Protein AF-H6BDC6-F1 (afdb_monomer_lite)

Foldseek 3Di:
DALEEEEEAEEQCLVVLLVVLVVCVVSVYQYEYEYHPVCLVSNVVSLCVSLVPDDPVSPSRSYHYDNDPVVVLVVQAPLVHHQEYEYHDALVRQVVSVVRHPHHYDDDNALAEEDEADPPDDLVVVLVVLCCLCQVQPLDSRRHAEYEYEQVCLPPPSVVVSVVVLVVSVAQEAEDPVCCVSVVGHHDPDSRDRPSDSYHYYYYDNHD

InterPro domains:
  IPR016161 Aldehyde/histidinol dehydrogenase [SSF53720] (1-207)
  IPR016162 Aldehyde dehydrogenase, N-terminal [G3DSA:3.40.605.10] (1-115)
  IPR016163 Aldehyde dehydrogenase, C-terminal [G3DSA:3.40.309.10] (116-208)

Radius of gyration: 22.33 Å; chains: 1; bounding box: 56×31×56 Å

Organism: Lolium perenne (NCBI:txid4522)

pLDDT: mean 93.7, std 4.92, range [70.88, 98.38]

Sequence (208 aa):
CPLGVLLIIFESRPDALVQIAALAIRSGNGLLLKGGKEAMRSNTILHKVITSVIPDAVGKKLIGLVKSKDEIADLLKLDDVIDLVIPRGSNRLVSQIKAATKIPVLGHADGICHVYIDKSADMEMAKRIVLDAKVDYPAACNAMETLLVHKDLNKTEGLDDLLMELANEGVVIYGGPVAHDTLKVPKVDSFHHEYSSMACTLEFVDDV

Secondary structure (DSSP, 8-state):
----EEEEEE-S-HHHHHHHHHHHHHHT-EEEEE--GGGHHHHHHHHHHHHHTS-TTT-TTSEEE---SHHHHHHTT-TTT--EEEEES-HHHHHHHHHH-SS-B---S---EEEEE-TT--HHHHHHHHHHHHHS-TTSTTSEEEEEEEGGGTT-HHHHHHHHHHHHTTPEEEE-HHHHHHH-PPBPS-SS----SSEEEEEEES--

Structure (mmCIF, N/CA/C/O backbone):
data_AF-H6BDC6-F1
#
_entry.id   AF-H6BDC6-F1
#
loop_
_atom_site.group_PDB
_atom_site.id
_atom_site.type_symbol
_atom_site.label_atom_id
_atom_site.label_alt_id
_atom_site.label_comp_id
_atom_site.label_asym_id
_atom_site.label_entity_id
_atom_site.label_seq_id
_atom_site.pdbx_PDB_ins_code
_atom_site.Cartn_x
_atom_site.Cartn_y
_atom_site.Cartn_z
_atom_site.occupancy
_atom_site.B_iso_or_equiv
_atom_site.auth_seq_id
_atom_site.auth_comp_id
_atom_site.auth_asym_id
_atom_site.auth_atom_id
_atom_site.pdbx_PDB_model_num
ATOM 1 N N . CYS A 1 1 ? -22.888 -13.403 9.016 1.00 80.38 1 CYS A N 1
ATOM 2 C CA . CYS A 1 1 ? -22.647 -13.026 10.425 1.00 80.38 1 CYS A CA 1
ATOM 3 C C . CYS A 1 1 ? -21.521 -11.990 10.440 1.00 80.38 1 CYS A C 1
ATOM 5 O O . CYS A 1 1 ? -20.619 -12.171 9.624 1.00 80.38 1 CYS A O 1
ATOM 7 N N . PRO A 1 2 ? -21.575 -10.917 11.256 1.00 94.00 2 PRO A N 1
ATOM 8 C CA . PRO A 1 2 ? -20.397 -10.082 11.526 1.00 94.00 2 PRO A CA 1
ATOM 9 C C . PRO A 1 2 ? -19.248 -10.940 12.078 1.00 94.00 2 PRO A C 1
ATOM 11 O O . PRO A 1 2 ? -19.501 -12.031 12.591 1.00 94.00 2 PRO A O 1
ATOM 14 N N . LEU A 1 3 ? -18.006 -10.463 11.963 1.00 95.88 3 LEU A N 1
ATOM 15 C CA . LEU A 1 3 ? -16.856 -11.127 12.587 1.00 95.88 3 LEU A CA 1
ATOM 16 C C . LEU A 1 3 ? -16.942 -11.018 14.111 1.00 95.88 3 LEU A C 1
ATOM 18 O O . LEU A 1 3 ? -16.757 -12.016 14.789 1.00 95.88 3 LEU A O 1
ATOM 22 N N . GLY A 1 4 ? -17.282 -9.829 14.615 1.00 96.44 4 GLY A N 1
ATOM 23 C CA . GLY A 1 4 ? -17.384 -9.533 16.041 1.00 96.44 4 GLY A CA 1
ATOM 24 C C . GLY A 1 4 ? -16.781 -8.165 16.350 1.00 96.44 4 GLY A C 1
ATOM 25 O O . GLY A 1 4 ? -17.323 -7.148 15.909 1.00 96.44 4 GLY A O 1
ATOM 26 N N . VAL A 1 5 ? -15.677 -8.120 17.096 1.00 97.12 5 VAL A N 1
ATOM 27 C CA .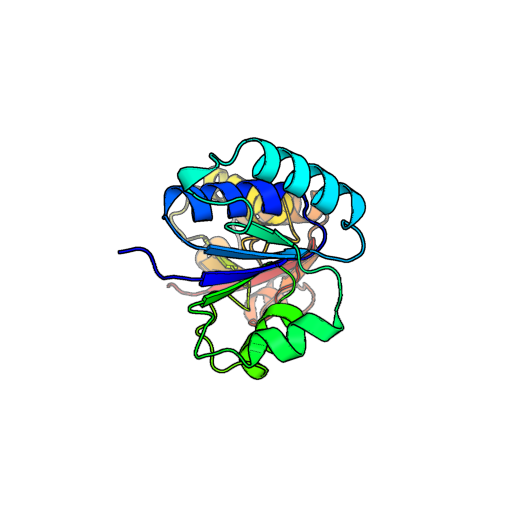 VAL A 1 5 ? -14.955 -6.902 17.484 1.00 97.12 5 VAL A CA 1
ATOM 28 C C . VAL A 1 5 ? -13.654 -6.764 16.697 1.00 97.12 5 VAL A C 1
ATOM 30 O O . VAL A 1 5 ? -12.773 -7.620 16.733 1.00 97.12 5 VAL A O 1
ATOM 33 N N . LEU A 1 6 ? -13.510 -5.629 16.015 1.00 98.06 6 LEU A N 1
ATOM 34 C CA . LEU A 1 6 ? -12.320 -5.279 15.248 1.00 98.06 6 LEU A CA 1
ATOM 35 C C . LEU A 1 6 ? -11.439 -4.317 16.046 1.00 98.06 6 LEU A C 1
ATOM 37 O O . LEU A 1 6 ? -11.921 -3.290 16.524 1.00 98.06 6 LEU A O 1
ATOM 41 N N . LEU A 1 7 ? -10.138 -4.588 16.116 1.00 97.25 7 LEU A N 1
ATOM 42 C CA . LEU A 1 7 ? -9.133 -3.637 16.587 1.00 97.25 7 LEU A CA 1
ATOM 43 C C . LEU A 1 7 ? -8.358 -3.082 15.396 1.00 97.25 7 LEU A C 1
ATOM 45 O O . LEU A 1 7 ? -7.605 -3.795 14.739 1.00 97.25 7 LEU A O 1
ATOM 49 N N . ILE A 1 8 ? -8.509 -1.792 15.119 1.00 96.38 8 ILE A N 1
ATOM 50 C CA . ILE A 1 8 ? -7.881 -1.167 13.955 1.00 96.38 8 ILE A CA 1
ATOM 51 C C . ILE A 1 8 ? -6.885 -0.114 14.420 1.00 96.38 8 ILE A C 1
ATOM 53 O O . ILE A 1 8 ? -7.246 0.894 15.035 1.00 96.38 8 ILE A O 1
ATOM 57 N N . ILE A 1 9 ? -5.611 -0.377 14.128 1.00 94.25 9 ILE A N 1
ATOM 58 C CA . ILE A 1 9 ? -4.471 0.437 14.549 1.00 94.25 9 ILE A CA 1
ATOM 59 C C . ILE A 1 9 ? -3.913 1.118 13.306 1.00 94.25 9 ILE A C 1
ATOM 61 O O . ILE A 1 9 ? -3.460 0.444 12.386 1.00 94.25 9 ILE A O 1
ATOM 65 N N . PHE A 1 10 ? -3.942 2.446 13.263 1.00 92.06 10 PHE A N 1
ATOM 66 C CA . PHE A 1 10 ? -3.554 3.213 12.082 1.00 92.06 10 PHE A CA 1
ATOM 67 C C . PHE A 1 10 ? -2.691 4.426 12.433 1.00 92.06 10 PHE A C 1
ATOM 69 O O . PHE A 1 10 ? -2.772 4.978 13.533 1.00 92.06 10 PHE A O 1
ATOM 76 N N . GLU A 1 11 ? -1.836 4.836 11.498 1.00 86.69 11 GLU A N 1
ATOM 77 C CA . GLU A 1 11 ? -0.935 5.984 11.664 1.00 86.69 11 GLU A CA 1
ATOM 78 C C . GLU A 1 11 ? -1.650 7.321 11.355 1.00 86.69 11 GLU A C 1
ATOM 80 O O . GLU A 1 11 ? -2.856 7.451 11.572 1.00 86.69 11 GLU A O 1
ATOM 85 N N . SER A 1 12 ? -0.923 8.361 10.935 1.00 83.44 12 SER A N 1
ATOM 86 C CA . SER A 1 12 ? -1.392 9.755 10.804 1.00 83.44 12 SER A CA 1
ATOM 87 C C . SER A 1 12 ? -2.370 10.003 9.636 1.00 83.44 12 SER A C 1
ATOM 89 O O . SER A 1 12 ? -2.150 10.894 8.824 1.00 83.44 12 SER A O 1
ATOM 91 N N . ARG A 1 13 ? -3.456 9.226 9.548 1.00 85.56 13 ARG A N 1
ATOM 92 C CA . ARG A 1 13 ? -4.491 9.297 8.501 1.00 85.56 13 ARG A CA 1
ATOM 93 C C . ARG A 1 13 ? -5.890 9.421 9.124 1.00 85.56 13 ARG A C 1
ATOM 95 O O . ARG A 1 13 ? -6.539 8.404 9.372 1.00 85.56 13 ARG A O 1
ATOM 102 N N . PRO A 1 14 ? -6.345 10.636 9.490 1.00 91.00 14 PRO A N 1
ATOM 103 C CA . PRO A 1 14 ? -7.639 10.827 10.153 1.00 91.00 14 PRO A CA 1
ATOM 104 C C . PRO A 1 14 ? -8.838 10.528 9.239 1.00 91.00 14 PRO A C 1
ATOM 106 O O . PRO A 1 14 ? -9.902 10.159 9.724 1.00 91.00 14 PRO A O 1
ATOM 109 N N . ASP A 1 15 ? -8.666 10.636 7.925 1.00 92.69 15 ASP A N 1
ATOM 110 C CA . ASP A 1 15 ? -9.623 10.204 6.905 1.00 92.69 15 ASP A CA 1
ATOM 111 C C . ASP A 1 15 ? -9.923 8.697 6.995 1.00 92.69 15 ASP A C 1
ATOM 113 O O . ASP A 1 15 ? -11.083 8.285 6.896 1.00 92.69 15 ASP A O 1
ATOM 117 N N . ALA A 1 16 ? -8.904 7.881 7.294 1.00 92.75 16 ALA A N 1
ATOM 118 C CA . ALA A 1 16 ? -9.062 6.441 7.461 1.00 92.75 16 ALA A CA 1
ATOM 119 C C . ALA A 1 16 ? -10.032 6.100 8.601 1.00 92.75 16 ALA A C 1
ATOM 121 O O . ALA A 1 16 ? -10.800 5.150 8.474 1.00 92.75 16 ALA A O 1
ATOM 122 N N . LEU A 1 17 ? -10.064 6.892 9.684 1.00 95.38 17 LEU A N 1
ATOM 123 C CA . LEU A 1 17 ? -10.989 6.682 10.805 1.00 95.38 17 LEU A CA 1
ATOM 124 C C . LEU A 1 17 ? -12.441 6.619 10.324 1.00 95.38 17 LEU A C 1
ATOM 126 O O . LEU A 1 17 ? -13.181 5.714 10.710 1.00 95.38 17 LEU A O 1
ATOM 130 N N . VAL A 1 18 ? -12.838 7.568 9.473 1.00 95.50 18 VAL A N 1
ATOM 131 C CA . VAL A 1 18 ? -14.211 7.675 8.963 1.00 95.50 18 VAL A CA 1
ATOM 132 C C . VAL A 1 18 ? -14.548 6.479 8.077 1.00 95.50 18 VAL A C 1
ATOM 134 O O . VAL A 1 18 ? -15.603 5.869 8.248 1.00 95.50 18 VAL A O 1
ATOM 137 N N . GLN A 1 19 ? -13.634 6.105 7.177 1.00 96.19 19 GLN A N 1
ATOM 138 C CA . GLN A 1 19 ? -13.801 4.952 6.286 1.00 96.19 19 GLN A CA 1
ATOM 139 C C . GLN A 1 19 ? -13.937 3.647 7.082 1.00 96.19 19 GLN A C 1
ATOM 141 O O . GLN A 1 19 ? -14.860 2.865 6.856 1.00 96.19 19 GLN A O 1
ATOM 146 N N . ILE A 1 20 ? -13.052 3.445 8.061 1.00 96.06 20 ILE A N 1
ATOM 147 C CA . ILE A 1 20 ? -13.046 2.277 8.941 1.00 96.06 20 ILE A CA 1
ATOM 148 C C . ILE A 1 20 ? -14.356 2.189 9.735 1.00 96.06 20 ILE A C 1
ATOM 150 O O . ILE A 1 20 ? -14.992 1.136 9.766 1.00 96.06 20 ILE A O 1
ATOM 154 N N . ALA A 1 21 ? -14.777 3.293 10.359 1.00 96.00 21 ALA A N 1
ATOM 155 C CA . ALA A 1 21 ? -16.011 3.344 11.134 1.00 96.00 21 ALA A CA 1
ATOM 156 C C . ALA A 1 21 ? -17.241 3.023 10.275 1.00 96.00 21 ALA A C 1
ATOM 158 O O . ALA A 1 21 ? -18.081 2.221 10.683 1.00 96.00 21 ALA A O 1
ATOM 159 N N . ALA A 1 22 ? -17.328 3.596 9.071 1.00 96.00 22 ALA A N 1
ATOM 160 C CA . ALA A 1 22 ? -18.426 3.334 8.147 1.00 96.00 22 ALA A CA 1
ATOM 161 C C . ALA A 1 22 ? -18.499 1.850 7.746 1.00 96.00 22 ALA A C 1
ATOM 163 O O . ALA A 1 22 ? -19.579 1.257 7.783 1.00 96.00 22 ALA A O 1
ATOM 164 N N . LEU A 1 23 ? -17.357 1.231 7.422 1.00 96.81 23 LEU A N 1
ATOM 165 C CA . LEU A 1 23 ? -17.286 -0.191 7.077 1.00 96.81 23 LEU A CA 1
ATOM 166 C C . LEU A 1 23 ? -17.652 -1.093 8.261 1.00 96.81 23 LEU A C 1
ATOM 168 O O . LEU A 1 23 ? -18.422 -2.038 8.078 1.00 96.81 23 LEU A O 1
ATOM 172 N N . ALA A 1 24 ? -17.165 -0.795 9.469 1.00 96.44 24 ALA A N 1
ATOM 173 C CA . ALA A 1 24 ? -17.486 -1.563 10.674 1.00 96.44 24 ALA A CA 1
ATOM 174 C C . ALA A 1 24 ? -18.986 -1.508 11.003 1.00 96.44 24 ALA A C 1
ATOM 176 O O . ALA A 1 24 ? -19.611 -2.553 11.179 1.00 96.44 24 ALA A O 1
ATOM 177 N N . ILE A 1 25 ? -19.592 -0.313 10.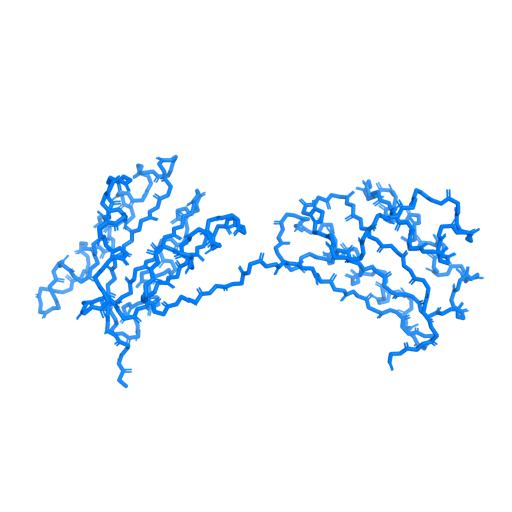971 1.00 94.44 25 ILE A N 1
ATOM 178 C CA . ILE A 1 25 ? -21.040 -0.140 11.168 1.00 94.44 25 ILE A CA 1
ATOM 179 C C . ILE A 1 25 ? -21.816 -0.918 10.104 1.00 94.44 25 ILE A C 1
ATOM 181 O O . ILE A 1 25 ? -22.730 -1.676 10.428 1.00 94.44 25 ILE A O 1
ATOM 185 N N . ARG A 1 26 ? -21.449 -0.764 8.824 1.00 95.31 26 ARG A N 1
ATOM 186 C CA . ARG A 1 26 ? -22.159 -1.410 7.712 1.00 95.31 26 ARG A CA 1
ATOM 187 C C . ARG A 1 26 ? -22.094 -2.934 7.778 1.00 95.31 26 ARG A C 1
ATOM 189 O O . ARG A 1 26 ? -23.045 -3.596 7.371 1.00 95.31 26 ARG A O 1
ATOM 196 N N . SER A 1 27 ? -20.988 -3.474 8.277 1.00 96.38 27 SER A N 1
ATOM 197 C CA . SER A 1 27 ? -20.775 -4.914 8.441 1.00 96.38 27 SER A CA 1
ATOM 198 C C . SER A 1 27 ? -21.278 -5.467 9.780 1.00 96.38 27 SER A C 1
ATOM 200 O O . SER A 1 27 ? -21.229 -6.678 9.977 1.00 96.38 27 SER A O 1
ATOM 202 N N . GLY A 1 28 ? -21.802 -4.615 10.669 1.00 95.19 28 GLY A N 1
ATOM 203 C CA . GLY A 1 28 ? -22.345 -5.013 11.969 1.00 95.19 28 GLY A CA 1
ATOM 204 C C . GLY A 1 28 ? -21.285 -5.396 13.004 1.00 95.19 28 GLY A C 1
ATOM 205 O O . GLY A 1 28 ? -21.593 -6.149 13.922 1.00 95.19 28 GLY A O 1
ATOM 206 N N . ASN A 1 29 ? -20.047 -4.920 12.847 1.00 97.25 29 ASN A N 1
ATOM 207 C CA . ASN A 1 29 ? -18.947 -5.202 13.766 1.00 97.25 29 ASN A CA 1
ATOM 208 C C . ASN A 1 29 ? -18.812 -4.116 14.845 1.00 97.25 29 ASN A C 1
ATOM 210 O O . ASN A 1 29 ? -18.997 -2.925 14.578 1.00 97.25 29 ASN A O 1
ATOM 214 N N . GLY A 1 30 ? -18.418 -4.529 16.050 1.00 96.88 30 GLY A N 1
ATOM 215 C CA . GLY A 1 30 ? -17.874 -3.626 17.061 1.00 96.88 30 GLY A CA 1
ATOM 216 C C . GLY A 1 30 ? -16.475 -3.159 16.663 1.00 96.88 30 GLY A C 1
ATOM 217 O O . GLY A 1 30 ? -15.759 -3.860 15.947 1.00 96.88 30 GLY A O 1
ATOM 218 N N . LEU A 1 31 ? -16.076 -1.967 17.103 1.00 97.44 31 LEU A N 1
ATOM 219 C CA . LEU A 1 31 ? -14.836 -1.356 16.635 1.00 97.44 31 LEU A CA 1
ATOM 220 C C . LEU A 1 31 ? -14.067 -0.663 17.761 1.00 97.44 31 LEU A C 1
ATOM 222 O O . LEU A 1 31 ? -14.580 0.230 18.432 1.00 97.44 31 LEU A O 1
ATOM 226 N N . LEU A 1 32 ? -12.791 -1.010 17.894 1.00 96.69 32 LEU A N 1
ATOM 227 C CA . LEU A 1 32 ? -11.793 -0.287 18.669 1.00 96.69 32 LEU A CA 1
ATOM 228 C C . LEU A 1 32 ? -10.801 0.372 17.710 1.00 96.69 32 LEU A C 1
ATOM 230 O O . LEU A 1 32 ? -10.135 -0.289 16.917 1.00 96.69 32 LEU A O 1
ATOM 234 N N . LEU A 1 33 ? -10.701 1.695 17.783 1.00 95.31 33 LEU A N 1
ATOM 235 C CA . LEU A 1 33 ? -9.821 2.504 16.948 1.00 95.31 33 LEU A CA 1
ATOM 236 C C . LEU A 1 33 ? -8.620 2.973 17.748 1.00 95.31 33 LEU A C 1
ATOM 238 O O . LEU A 1 33 ? -8.772 3.588 18.803 1.00 95.31 33 LEU A O 1
ATOM 242 N N . LYS A 1 34 ? -7.429 2.801 17.183 1.00 93.44 34 LYS A N 1
ATOM 243 C CA . LYS A 1 34 ? -6.211 3.414 17.697 1.00 93.44 34 LYS A CA 1
ATOM 244 C C . LYS A 1 34 ? -5.478 4.151 16.586 1.00 93.44 34 LYS A C 1
ATOM 246 O O . LYS A 1 34 ? -4.749 3.553 15.804 1.00 93.44 34 LYS A O 1
ATOM 251 N N . GLY A 1 35 ? -5.630 5.470 16.565 1.00 91.88 35 GLY A N 1
ATOM 252 C CA . GLY A 1 35 ? -4.888 6.336 15.651 1.00 91.88 35 GLY A CA 1
ATOM 253 C C . GLY A 1 35 ? -3.501 6.734 16.172 1.00 91.88 35 GLY A C 1
ATOM 254 O O . GLY A 1 35 ? -3.190 6.599 17.366 1.00 91.88 35 GLY A O 1
ATOM 255 N N . GLY A 1 36 ? -2.679 7.291 15.283 1.00 89.19 36 GLY A N 1
ATOM 256 C CA . GLY A 1 36 ? -1.406 7.926 15.625 1.00 89.19 36 GLY A CA 1
ATOM 257 C C . GLY A 1 36 ? -1.576 9.123 16.569 1.00 89.19 36 GLY A C 1
ATOM 258 O O . GLY A 1 36 ? -2.599 9.812 16.550 1.00 89.19 36 GLY A O 1
ATOM 259 N N . LYS A 1 37 ? -0.558 9.391 17.401 1.00 88.81 37 LYS A N 1
ATOM 260 C CA . LYS A 1 37 ? -0.566 10.522 18.351 1.00 88.81 37 LYS A CA 1
ATOM 261 C C . LYS A 1 37 ? -0.715 11.865 17.626 1.00 88.81 37 LYS A C 1
ATOM 263 O O . LYS A 1 37 ? -1.462 12.720 18.094 1.00 88.81 37 LYS A O 1
ATOM 268 N N . GLU A 1 38 ? -0.078 11.998 16.466 1.00 90.38 38 GLU A N 1
ATOM 269 C CA . GLU A 1 38 ? -0.093 13.217 15.647 1.00 90.38 38 GLU A CA 1
ATOM 270 C C . GLU A 1 38 ? -1.506 13.606 15.178 1.00 90.38 38 GLU A C 1
ATOM 272 O O . GLU A 1 38 ? -1.825 14.785 15.059 1.00 90.38 38 GLU A O 1
ATOM 277 N N . ALA A 1 39 ? -2.398 12.626 14.990 1.00 92.31 39 ALA A N 1
ATOM 278 C CA . ALA A 1 39 ? -3.776 12.840 14.542 1.00 92.31 39 ALA A CA 1
ATOM 279 C C . ALA A 1 39 ? -4.809 12.833 15.689 1.00 92.31 39 ALA A C 1
ATOM 281 O O . ALA A 1 39 ? -6.013 12.821 15.435 1.00 92.31 39 ALA A O 1
ATOM 282 N N . MET A 1 40 ? -4.385 12.846 16.961 1.00 91.44 40 MET A N 1
ATOM 283 C CA . MET A 1 40 ? -5.281 12.642 18.114 1.00 91.44 40 MET A CA 1
ATOM 284 C C . MET A 1 40 ? -6.442 13.645 18.176 1.00 91.44 40 MET A C 1
ATOM 286 O O . MET A 1 40 ? -7.576 13.252 18.459 1.00 91.44 40 MET A O 1
ATOM 290 N N . ARG A 1 41 ? -6.183 14.933 17.911 1.00 93.75 41 ARG A N 1
ATOM 291 C CA . ARG A 1 41 ? -7.221 15.981 17.945 1.00 93.75 41 ARG A CA 1
ATOM 292 C C . ARG A 1 41 ? -8.273 15.749 16.860 1.00 93.75 41 ARG A C 1
ATOM 294 O O . ARG A 1 41 ? -9.461 15.713 17.174 1.00 93.75 41 ARG A O 1
ATOM 301 N N . SER A 1 42 ? -7.829 15.512 15.626 1.00 96.06 42 SER A N 1
ATOM 302 C CA . SER A 1 42 ? -8.701 15.204 14.487 1.00 96.06 42 SER A CA 1
ATOM 303 C C . SER A 1 42 ? -9.518 13.940 14.747 1.00 96.06 42 SER A C 1
ATOM 305 O O . SER A 1 42 ? -10.742 13.968 14.656 1.00 96.06 42 SER A O 1
ATOM 307 N N . ASN A 1 43 ? -8.862 12.864 15.190 1.00 95.50 43 ASN A N 1
ATOM 308 C CA . ASN A 1 43 ? -9.516 11.594 15.493 1.00 95.50 43 ASN A CA 1
ATOM 309 C C . ASN A 1 43 ? -10.571 11.727 16.597 1.00 95.50 43 ASN A C 1
ATOM 311 O O . ASN A 1 43 ? -11.638 11.129 16.501 1.00 95.50 43 ASN A O 1
ATOM 315 N N . THR A 1 44 ? -10.306 12.539 17.624 1.00 95.00 44 THR A N 1
ATOM 316 C CA . THR A 1 44 ? -11.257 12.781 18.720 1.00 95.00 44 THR A CA 1
ATOM 317 C C . THR A 1 44 ? -12.519 13.486 18.225 1.00 95.00 44 THR A C 1
ATOM 319 O O . THR A 1 44 ? -13.623 13.106 18.609 1.00 95.00 44 THR A O 1
ATOM 322 N N . ILE A 1 45 ? -12.376 14.504 17.369 1.00 96.56 45 ILE A N 1
ATOM 323 C CA . ILE A 1 45 ? -13.526 15.235 16.818 1.00 96.56 45 ILE A CA 1
ATOM 324 C C . ILE A 1 45 ? -14.327 14.331 15.879 1.00 96.56 45 ILE A C 1
ATOM 326 O O . ILE A 1 45 ? -15.545 14.247 16.020 1.00 96.56 45 ILE A O 1
ATOM 330 N N . LEU A 1 46 ? -13.658 13.612 14.974 1.00 96.25 46 LEU A N 1
ATOM 331 C CA . LEU A 1 46 ? -14.317 12.694 14.042 1.00 96.25 46 LEU A CA 1
ATOM 332 C C . LEU A 1 46 ? -15.060 11.574 14.780 1.00 96.25 46 LEU A C 1
ATOM 334 O O . LEU A 1 46 ? -16.231 11.327 14.502 1.00 96.25 46 LEU A O 1
ATOM 338 N N . HIS A 1 47 ? -14.425 10.957 15.780 1.00 95.81 47 HIS A N 1
ATOM 339 C CA . HIS A 1 47 ? -15.058 9.958 16.645 1.00 95.81 47 HIS A CA 1
ATOM 340 C C . HIS A 1 47 ? -16.287 10.519 17.365 1.00 95.81 47 HIS A C 1
ATOM 342 O O . HIS A 1 47 ? -17.332 9.868 17.383 1.00 95.81 47 HIS A O 1
ATOM 348 N N . LYS A 1 48 ? -16.206 11.744 17.901 1.00 95.69 48 LYS A N 1
ATOM 349 C CA . LYS A 1 48 ? -17.341 12.408 18.555 1.00 95.69 48 LYS A CA 1
ATOM 350 C C . LYS A 1 48 ? -18.506 12.624 17.589 1.00 95.69 48 LYS A C 1
ATOM 352 O O . LYS A 1 48 ? -19.645 12.355 17.956 1.00 95.69 48 LYS A O 1
ATOM 357 N N . VAL A 1 49 ? -18.237 13.095 16.371 1.00 95.88 49 VAL A N 1
ATOM 358 C CA . VAL A 1 49 ? -19.278 13.307 15.352 1.00 95.88 49 VAL A CA 1
ATOM 359 C C . VAL A 1 49 ? -19.945 11.980 14.996 1.00 95.88 49 VAL A C 1
ATOM 361 O O . VAL A 1 49 ? -21.165 11.872 15.090 1.00 95.88 49 VAL A O 1
ATOM 364 N N . ILE A 1 50 ? -19.161 10.947 14.687 1.00 94.38 50 ILE A N 1
ATOM 365 C CA . ILE A 1 50 ? -19.685 9.624 14.326 1.00 94.38 50 ILE A CA 1
ATOM 366 C C . ILE A 1 50 ? -20.515 9.028 15.468 1.00 94.38 50 ILE A C 1
ATOM 368 O O . ILE A 1 50 ? -21.636 8.582 15.250 1.00 94.38 50 ILE A O 1
ATOM 372 N N . THR A 1 51 ? -20.009 9.052 16.701 1.00 94.31 51 THR A N 1
ATOM 373 C CA . THR A 1 51 ? -20.732 8.484 17.852 1.00 94.31 51 THR A CA 1
ATOM 374 C C . THR A 1 51 ? -21.963 9.291 18.257 1.00 94.31 51 THR A C 1
ATOM 376 O O . THR A 1 51 ? -22.888 8.718 18.829 1.00 94.31 51 THR A O 1
ATOM 379 N N . SER A 1 52 ? -22.025 10.589 17.932 1.00 94.25 52 SER A N 1
ATOM 380 C CA . SER A 1 52 ? -23.199 11.428 18.216 1.00 94.25 52 SER A CA 1
ATOM 381 C C . SER A 1 52 ? -24.440 11.063 17.400 1.00 94.25 52 SER A C 1
ATOM 383 O O . SER A 1 52 ? -25.547 11.379 17.827 1.00 94.25 52 SER A O 1
ATOM 385 N N . VAL A 1 53 ? -24.265 10.387 16.260 1.00 93.38 53 VAL A N 1
ATOM 386 C CA . VAL A 1 53 ? -25.364 9.977 15.372 1.00 93.38 53 VAL A CA 1
ATOM 387 C C . VAL A 1 53 ? -25.720 8.492 15.494 1.00 93.38 53 VAL A C 1
ATOM 389 O O . VAL A 1 53 ? -26.639 8.029 14.821 1.00 93.38 53 VAL A O 1
ATOM 392 N N . ILE A 1 54 ? -25.017 7.732 16.345 1.00 93.00 54 ILE A N 1
ATOM 393 C CA . ILE A 1 54 ? -25.346 6.325 16.608 1.00 93.00 54 ILE A CA 1
ATOM 394 C C . ILE A 1 54 ? -26.652 6.264 17.420 1.00 93.00 54 ILE A C 1
ATOM 396 O O . ILE A 1 54 ? -26.714 6.871 18.492 1.00 93.00 54 ILE A O 1
ATOM 400 N N . PRO A 1 55 ? -27.680 5.518 16.965 1.00 92.50 55 PRO A N 1
ATOM 401 C CA . PRO A 1 55 ? -28.932 5.377 17.702 1.00 92.50 55 PRO A CA 1
ATOM 402 C C . PRO A 1 55 ? -28.726 4.746 19.083 1.00 92.50 55 PRO A C 1
ATOM 404 O O . PRO A 1 55 ? -27.949 3.799 19.233 1.00 92.50 55 PRO A O 1
ATOM 407 N N . ASP A 1 56 ? -29.493 5.191 20.081 1.00 89.75 56 ASP A N 1
ATOM 408 C CA . ASP A 1 56 ? -29.387 4.670 21.453 1.00 89.75 56 ASP A CA 1
ATOM 409 C C . ASP A 1 56 ? -29.635 3.152 21.536 1.00 89.75 56 ASP A C 1
ATOM 411 O O . ASP A 1 56 ? -29.005 2.479 22.347 1.00 89.75 56 ASP A O 1
ATOM 415 N N . ALA A 1 57 ? -30.472 2.598 20.648 1.00 91.94 57 ALA A N 1
ATOM 416 C CA . ALA A 1 57 ? -30.740 1.158 20.558 1.00 91.94 57 ALA A CA 1
ATOM 417 C C . ALA A 1 57 ? -29.506 0.312 20.180 1.00 91.94 57 ALA A C 1
ATOM 419 O O . ALA A 1 57 ? -29.457 -0.870 20.505 1.00 91.94 57 ALA A O 1
ATOM 420 N N . VAL A 1 58 ? -28.518 0.902 19.498 1.00 89.19 58 VAL A N 1
ATOM 421 C CA . VAL A 1 58 ? -27.250 0.241 19.136 1.00 89.19 58 VAL A CA 1
ATOM 422 C C . VAL A 1 58 ? -26.198 0.448 20.229 1.00 89.19 58 VAL A C 1
ATOM 424 O O . VAL A 1 58 ? -25.358 -0.414 20.476 1.00 89.19 58 VAL A O 1
ATOM 427 N N . GLY A 1 59 ? -26.270 1.584 20.922 1.00 85.56 59 GLY A N 1
ATOM 428 C CA . GLY A 1 59 ? -25.399 1.923 22.036 1.00 85.56 59 GLY A CA 1
ATOM 429 C C . GLY A 1 59 ? -24.160 2.715 21.617 1.00 85.56 59 GLY A C 1
ATOM 430 O O . GLY A 1 59 ? -23.425 2.379 20.690 1.00 85.56 59 GLY A O 1
ATOM 431 N N . LYS A 1 60 ? -23.862 3.763 22.390 1.00 81.69 60 LYS A N 1
ATOM 432 C CA . LYS A 1 60 ? -22.748 4.703 22.144 1.00 81.69 60 LYS A CA 1
ATOM 433 C C . LYS A 1 60 ? -21.352 4.075 22.252 1.00 81.69 60 LYS A C 1
ATOM 435 O O . LYS A 1 60 ? -20.364 4.720 21.919 1.00 81.69 60 LYS A O 1
ATOM 440 N N . LYS A 1 61 ? -21.268 2.833 22.737 1.00 88.25 61 LYS A N 1
ATOM 441 C CA . LYS A 1 61 ? -20.022 2.075 22.916 1.00 88.25 61 LYS A CA 1
ATOM 442 C C . LYS A 1 61 ? -19.658 1.198 21.714 1.00 88.25 61 LYS A C 1
ATOM 444 O O . LYS A 1 61 ? -18.635 0.531 21.780 1.00 88.25 61 LYS A O 1
ATOM 449 N N . LEU A 1 62 ? -20.451 1.212 20.635 1.00 93.81 62 LEU A N 1
ATOM 450 C CA . LEU A 1 62 ? -20.156 0.449 19.414 1.00 93.81 62 LEU A CA 1
ATOM 451 C C . LEU A 1 62 ? -18.750 0.748 18.866 1.00 93.81 62 LEU A C 1
ATOM 453 O O . LEU A 1 62 ? -18.067 -0.154 18.387 1.00 93.81 62 LEU A O 1
ATOM 457 N N . ILE A 1 63 ? -18.334 2.016 18.944 1.00 95.62 63 ILE A N 1
ATOM 458 C CA . ILE A 1 63 ? -17.031 2.484 18.472 1.00 95.62 63 ILE A CA 1
ATOM 459 C C . ILE A 1 63 ? -16.258 3.099 19.640 1.00 95.62 63 ILE A C 1
ATOM 461 O O . ILE A 1 63 ? -16.603 4.178 20.127 1.00 95.62 63 ILE A O 1
ATOM 465 N N . GLY A 1 64 ? -15.182 2.440 20.064 1.00 94.81 64 GLY A N 1
ATOM 466 C CA . GLY A 1 64 ? -14.233 2.941 21.055 1.00 94.81 64 GLY A CA 1
ATOM 467 C C . GLY A 1 64 ? -13.022 3.614 20.407 1.00 94.81 64 GLY A C 1
ATOM 468 O O . GLY A 1 64 ? -12.509 3.135 19.400 1.00 94.81 64 GLY A O 1
ATOM 469 N N . LEU A 1 65 ? -12.538 4.711 20.998 1.00 94.44 65 LEU A N 1
ATOM 470 C CA . LEU A 1 65 ? -11.285 5.366 20.609 1.00 94.44 65 LEU A CA 1
ATOM 471 C C . LEU A 1 65 ? -10.248 5.199 21.725 1.00 94.44 65 LEU A C 1
ATOM 473 O O . LEU A 1 65 ? -10.364 5.809 22.788 1.00 94.44 65 LEU A O 1
ATOM 477 N N . VAL A 1 66 ? -9.226 4.394 21.453 1.00 92.69 66 VAL A N 1
ATOM 478 C CA . VAL A 1 66 ? -8.093 4.113 22.340 1.00 92.69 66 VAL A CA 1
ATOM 479 C C . VAL A 1 66 ? -7.122 5.293 22.280 1.00 92.69 66 VAL A C 1
ATOM 481 O O . VAL A 1 66 ? -6.671 5.689 21.199 1.00 92.69 66 VAL A O 1
ATOM 484 N N . LYS A 1 67 ? -6.803 5.888 23.435 1.00 84.00 67 LYS A N 1
ATOM 485 C CA . LYS A 1 67 ? -5.987 7.115 23.505 1.00 84.00 67 LYS A CA 1
ATOM 486 C C . LYS A 1 67 ? -4.544 6.843 23.915 1.00 84.00 67 LYS A C 1
ATOM 488 O O . LYS A 1 67 ? -3.644 7.506 23.392 1.00 84.00 67 LYS A O 1
ATOM 493 N N . SER A 1 68 ? -4.314 5.886 24.813 1.00 80.62 68 SER A N 1
ATOM 494 C CA . SER A 1 68 ? -2.966 5.552 25.274 1.00 80.62 68 SER A CA 1
ATOM 495 C C . SER A 1 68 ? -2.254 4.599 24.310 1.00 80.62 68 SER A C 1
ATOM 497 O O . SER A 1 68 ? -2.884 3.823 23.592 1.00 80.62 68 SER A O 1
ATOM 499 N N . LYS A 1 69 ? -0.917 4.670 24.262 1.00 72.25 69 LYS A N 1
ATOM 500 C CA . LYS A 1 69 ? -0.099 3.652 23.580 1.00 72.25 69 LYS A CA 1
ATOM 501 C C . LYS A 1 69 ? -0.017 2.368 24.404 1.00 72.25 69 LYS A C 1
ATOM 503 O O . LYS A 1 69 ? -0.023 1.296 23.813 1.00 72.25 69 LYS A O 1
ATOM 508 N N . ASP A 1 70 ? 0.019 2.490 25.727 1.00 75.19 70 ASP A N 1
ATOM 509 C CA . ASP A 1 70 ? 0.232 1.358 26.634 1.00 75.19 70 ASP A CA 1
ATOM 510 C C . ASP A 1 70 ? -0.953 0.382 26.597 1.00 75.19 70 ASP A C 1
ATOM 512 O O . ASP A 1 70 ? -0.768 -0.829 26.646 1.00 75.19 70 ASP A O 1
ATOM 516 N N . GLU A 1 71 ? -2.159 0.905 26.348 1.00 80.62 71 GLU A N 1
ATOM 517 C CA . GLU A 1 71 ? -3.385 0.118 26.164 1.00 80.62 71 GLU A CA 1
ATOM 518 C C . GLU A 1 71 ? -3.308 -0.845 24.963 1.00 80.62 71 GLU A C 1
ATOM 520 O O . GLU A 1 71 ? -3.992 -1.862 24.960 1.00 80.62 71 GLU A O 1
ATOM 525 N N . ILE A 1 72 ? -2.470 -0.581 23.948 1.00 87.31 72 ILE A N 1
ATOM 526 C CA . ILE A 1 72 ? -2.373 -1.455 22.763 1.00 87.31 72 ILE A CA 1
ATOM 527 C C . ILE A 1 72 ? -1.848 -2.837 23.148 1.00 87.31 72 ILE A C 1
ATOM 529 O O . ILE A 1 72 ? -2.377 -3.840 22.681 1.00 87.31 72 ILE A O 1
ATOM 533 N N . ALA A 1 73 ? -0.810 -2.894 23.986 1.00 88.81 73 ALA A N 1
ATOM 534 C CA . ALA A 1 73 ? -0.177 -4.157 24.352 1.00 88.81 73 ALA A CA 1
ATOM 535 C C . ALA A 1 73 ? -1.139 -5.073 25.115 1.00 88.81 73 ALA A C 1
ATOM 537 O O . ALA A 1 73 ? -1.073 -6.289 24.963 1.00 88.81 73 ALA A O 1
ATOM 538 N N . ASP A 1 74 ? -2.035 -4.493 25.911 1.00 91.56 74 ASP A N 1
ATOM 539 C CA . ASP A 1 74 ? -3.042 -5.254 26.641 1.00 91.56 74 ASP A CA 1
ATOM 540 C C . ASP A 1 74 ? -4.208 -5.657 25.740 1.00 91.56 74 ASP A C 1
ATOM 542 O O . ASP A 1 74 ? -4.624 -6.809 25.791 1.00 91.56 74 ASP A O 1
ATOM 546 N N . LEU A 1 75 ? -4.661 -4.780 24.836 1.00 93.38 75 LEU A N 1
ATOM 547 C CA . LEU A 1 75 ? -5.681 -5.129 23.841 1.00 93.38 75 LEU A CA 1
ATOM 548 C C . LEU A 1 75 ? -5.230 -6.276 22.927 1.00 93.38 75 LEU A C 1
ATOM 550 O O . LEU A 1 75 ? -6.018 -7.161 22.620 1.00 93.38 75 LEU A O 1
ATOM 554 N N . LEU A 1 76 ? -3.954 -6.306 22.533 1.00 94.88 76 LEU A N 1
ATOM 555 C CA . LEU A 1 76 ? -3.396 -7.375 21.699 1.00 94.88 76 LEU A CA 1
ATOM 556 C C . LEU A 1 76 ? -3.331 -8.745 22.400 1.00 94.88 76 LEU A C 1
ATOM 558 O O . LEU A 1 76 ? -3.047 -9.740 21.735 1.00 94.88 76 LEU A O 1
ATOM 562 N N . LYS A 1 77 ? -3.597 -8.826 23.709 1.00 94.50 77 LYS A N 1
ATOM 563 C CA . LYS A 1 77 ? -3.686 -10.092 24.456 1.00 94.50 77 LYS A CA 1
ATOM 564 C C . LYS A 1 77 ? -5.117 -10.618 24.586 1.00 94.50 77 LYS A C 1
ATOM 566 O O . LYS A 1 77 ? -5.284 -11.706 25.117 1.00 94.50 77 LYS A O 1
ATOM 571 N N . LEU A 1 78 ? -6.123 -9.853 24.159 1.00 95.19 78 LEU A N 1
ATOM 572 C CA . LEU A 1 78 ? -7.539 -10.198 24.312 1.00 95.19 78 LEU A CA 1
ATOM 573 C C . LEU A 1 78 ? -8.036 -11.033 23.122 1.00 95.19 78 LEU A C 1
ATOM 575 O O . LEU A 1 78 ? -8.952 -10.620 22.411 1.00 95.19 78 LEU A O 1
ATOM 579 N N . ASP A 1 79 ? -7.409 -12.187 22.875 1.00 93.81 79 ASP A N 1
ATOM 580 C CA . ASP A 1 79 ? -7.797 -13.126 21.808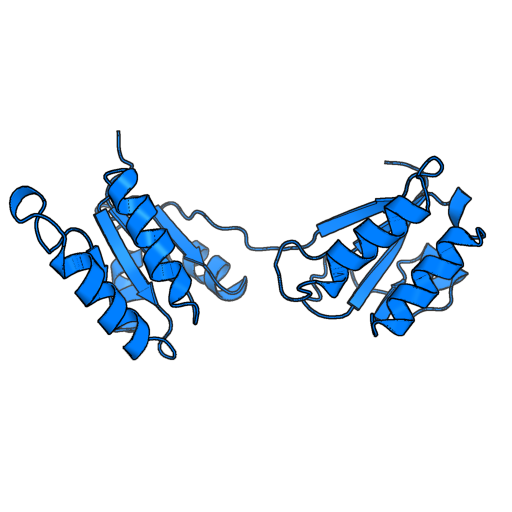 1.00 93.81 79 ASP A CA 1
ATOM 581 C C . ASP A 1 79 ? -9.111 -13.877 22.079 1.00 93.81 79 ASP A C 1
ATOM 583 O O . ASP A 1 79 ? -9.614 -14.584 21.211 1.00 93.81 79 ASP A O 1
ATOM 587 N N . ASP A 1 80 ? -9.702 -13.666 23.253 1.00 95.19 80 ASP A N 1
ATOM 588 C CA . ASP A 1 80 ? -11.037 -14.107 23.652 1.00 95.19 80 ASP A CA 1
ATOM 589 C C . ASP A 1 80 ? -12.139 -13.056 23.406 1.00 95.19 80 ASP A C 1
ATOM 591 O O . ASP A 1 80 ? -13.324 -13.385 23.484 1.00 95.19 80 ASP A O 1
ATOM 595 N N . VAL A 1 81 ? -11.768 -11.800 23.120 1.00 94.88 81 VAL A N 1
ATOM 596 C CA . VAL A 1 81 ? -12.712 -10.674 22.953 1.00 94.88 81 VAL A CA 1
ATOM 597 C C . VAL A 1 81 ? -12.581 -9.978 21.598 1.00 94.88 81 VAL A C 1
ATOM 599 O O . VAL A 1 81 ? -13.568 -9.442 21.098 1.00 94.88 81 VAL A O 1
ATOM 602 N N . ILE A 1 82 ? -11.379 -9.922 21.024 1.00 97.12 82 ILE A N 1
ATOM 603 C CA . ILE A 1 82 ? -11.108 -9.248 19.751 1.00 97.12 82 ILE A CA 1
ATOM 604 C C . ILE A 1 82 ? -10.933 -10.306 18.666 1.00 97.12 82 ILE A C 1
ATOM 606 O O . ILE A 1 82 ? -10.021 -11.124 18.730 1.00 97.12 82 ILE A O 1
ATOM 610 N N . ASP A 1 83 ? -11.770 -10.241 17.635 1.00 97.81 83 ASP A N 1
ATOM 611 C CA . ASP A 1 83 ? -11.827 -11.254 16.579 1.00 97.81 83 ASP A CA 1
ATOM 612 C C . ASP A 1 83 ? -10.838 -10.986 15.436 1.00 97.81 83 ASP A C 1
ATOM 614 O O . ASP A 1 83 ? -10.428 -11.907 14.726 1.00 97.81 83 ASP A O 1
ATOM 618 N N . LEU A 1 84 ? -10.457 -9.720 15.220 1.00 97.75 84 LEU A N 1
ATOM 619 C CA . LEU A 1 84 ? -9.534 -9.340 14.150 1.00 97.75 84 LEU A CA 1
ATOM 620 C C . LEU A 1 84 ? -8.772 -8.049 14.465 1.00 97.75 84 LEU A C 1
ATOM 622 O O . LEU A 1 84 ? -9.371 -7.036 14.837 1.00 97.75 84 LEU A O 1
ATOM 626 N N . VAL A 1 85 ? -7.462 -8.050 14.207 1.00 97.44 85 VAL A N 1
ATOM 627 C CA . VAL A 1 85 ? -6.627 -6.842 14.208 1.00 97.44 85 VAL A CA 1
ATOM 628 C C . VAL A 1 85 ? -6.296 -6.419 12.778 1.00 97.44 85 VAL A C 1
ATOM 630 O O . VAL A 1 85 ? -5.840 -7.225 11.969 1.00 97.44 85 VAL A O 1
ATOM 633 N N . ILE A 1 86 ? -6.471 -5.134 12.464 1.00 96.19 86 ILE A N 1
ATOM 634 C CA . ILE A 1 86 ? -6.098 -4.557 11.165 1.00 96.19 86 ILE A CA 1
ATOM 635 C C . ILE A 1 86 ? -5.087 -3.421 11.383 1.00 96.19 86 ILE A C 1
ATOM 637 O O . ILE A 1 86 ? -5.481 -2.305 11.738 1.00 96.19 86 ILE A O 1
ATOM 641 N N . PRO A 1 87 ? -3.780 -3.668 11.193 1.00 93.94 87 PRO A N 1
ATOM 642 C CA . PRO A 1 87 ? -2.778 -2.613 11.153 1.00 93.94 87 PRO A CA 1
ATOM 643 C C . PRO A 1 87 ? -2.811 -1.863 9.812 1.00 93.94 87 PRO A C 1
ATOM 645 O O . PRO A 1 87 ? -2.803 -2.468 8.743 1.00 93.94 87 PRO A O 1
ATOM 648 N N . ARG A 1 88 ? -2.819 -0.528 9.856 1.00 91.31 88 ARG A N 1
ATOM 649 C CA . ARG A 1 88 ? -2.770 0.366 8.686 1.00 91.31 88 ARG A CA 1
ATOM 650 C C . ARG A 1 88 ? -1.654 1.394 8.863 1.00 91.31 88 ARG A C 1
ATOM 652 O O . ARG A 1 88 ? -1.856 2.469 9.430 1.00 91.31 88 ARG A O 1
ATOM 659 N N . GLY A 1 89 ? -0.471 1.069 8.369 1.00 87.69 89 GLY A N 1
ATOM 660 C CA . GLY A 1 89 ? 0.715 1.908 8.500 1.00 87.69 89 GLY A CA 1
ATOM 661 C C . GLY A 1 89 ? 1.935 1.210 7.926 1.00 87.69 89 GLY A C 1
ATOM 662 O O . GLY A 1 89 ? 1.798 0.362 7.050 1.00 87.69 89 GLY A O 1
ATOM 663 N N . SER A 1 90 ? 3.106 1.566 8.440 1.00 86.69 90 SER A N 1
ATOM 664 C CA . SER A 1 90 ? 4.385 0.994 8.014 1.00 86.69 90 SER A CA 1
ATOM 665 C C . SER A 1 90 ? 4.471 -0.538 8.140 1.00 86.69 90 SER A C 1
ATOM 667 O O . SER A 1 90 ? 3.892 -1.140 9.049 1.00 86.69 90 SER A O 1
ATOM 669 N N . ASN A 1 91 ? 5.307 -1.164 7.303 1.00 85.94 91 ASN A N 1
ATOM 670 C CA . ASN A 1 91 ? 5.627 -2.600 7.372 1.00 85.94 91 ASN A CA 1
ATOM 671 C C . ASN A 1 91 ? 6.118 -3.001 8.773 1.00 85.94 91 ASN A C 1
ATOM 673 O O . ASN A 1 91 ? 5.744 -4.043 9.312 1.00 85.94 91 ASN A O 1
ATOM 677 N N . ARG A 1 92 ? 6.878 -2.113 9.430 1.00 88.50 92 ARG A N 1
ATOM 678 C CA . ARG A 1 92 ? 7.309 -2.289 10.821 1.00 88.50 92 ARG A CA 1
ATOM 679 C C . ARG A 1 92 ? 6.127 -2.420 11.783 1.00 88.50 92 ARG A C 1
ATOM 681 O O . ARG A 1 92 ? 6.151 -3.315 12.622 1.00 88.50 92 ARG A O 1
ATOM 688 N N . LEU A 1 93 ? 5.114 -1.557 11.676 1.00 89.25 93 LEU A N 1
ATOM 689 C CA . LEU A 1 93 ? 3.914 -1.626 12.515 1.00 89.25 93 LEU A CA 1
ATOM 690 C C . LEU A 1 93 ? 3.171 -2.951 12.305 1.00 89.25 93 LEU A C 1
ATOM 692 O O . LEU A 1 93 ? 2.809 -3.612 13.279 1.00 89.25 93 LEU A O 1
ATOM 696 N N . VAL A 1 94 ? 2.973 -3.347 11.044 1.00 91.44 94 VAL A N 1
ATOM 697 C CA . VAL A 1 94 ? 2.282 -4.596 10.689 1.00 91.44 94 VAL A CA 1
ATOM 698 C C . VAL A 1 94 ? 3.017 -5.801 11.278 1.00 91.44 94 VAL A C 1
ATOM 700 O O . VAL A 1 94 ? 2.404 -6.608 11.977 1.00 91.44 94 VAL A O 1
ATOM 703 N N . SER A 1 95 ? 4.329 -5.899 11.060 1.00 91.50 95 SER A N 1
ATOM 704 C CA . SER A 1 95 ? 5.156 -7.004 11.555 1.00 91.50 95 SER A CA 1
ATOM 705 C C . SER A 1 95 ? 5.233 -7.044 13.082 1.00 91.50 95 SER A C 1
ATOM 707 O O . SER A 1 95 ? 5.153 -8.120 13.671 1.00 91.50 95 SER A O 1
ATOM 709 N N . GLN A 1 96 ? 5.318 -5.885 13.744 1.00 91.56 96 GLN A N 1
ATOM 710 C CA . GLN A 1 96 ? 5.287 -5.806 15.207 1.00 91.56 96 GLN A CA 1
ATOM 711 C C . GLN A 1 96 ? 3.963 -6.312 15.783 1.00 91.56 96 GLN A C 1
ATOM 713 O O . GLN A 1 96 ? 3.977 -7.070 16.747 1.00 91.56 96 GLN A O 1
ATOM 718 N N . ILE A 1 97 ? 2.828 -5.931 15.189 1.00 93.00 97 ILE A N 1
ATOM 719 C CA . ILE A 1 97 ? 1.510 -6.397 15.635 1.00 93.00 97 ILE A CA 1
ATOM 720 C C . ILE A 1 97 ? 1.366 -7.898 15.402 1.00 93.00 97 ILE A C 1
ATOM 722 O O . ILE A 1 97 ? 0.996 -8.602 16.336 1.00 93.00 97 ILE A O 1
ATOM 726 N N . LYS A 1 98 ? 1.731 -8.400 14.213 1.00 92.12 98 LYS A N 1
ATOM 727 C CA .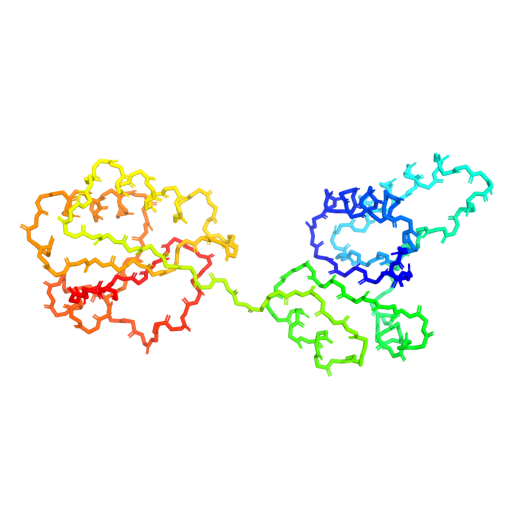 LYS A 1 98 ? 1.714 -9.842 13.905 1.00 92.12 98 LYS A CA 1
ATOM 728 C C . LYS A 1 98 ? 2.529 -10.663 14.906 1.00 92.12 98 LYS A C 1
ATOM 730 O O . LYS A 1 98 ? 2.109 -11.751 15.273 1.00 92.12 98 LYS A O 1
ATOM 735 N N . ALA A 1 99 ? 3.668 -10.144 15.364 1.00 92.88 99 ALA A N 1
ATOM 736 C CA . ALA A 1 99 ? 4.509 -10.820 16.351 1.00 92.88 99 ALA A CA 1
ATOM 737 C C . ALA A 1 99 ? 3.983 -10.717 17.797 1.00 92.88 99 ALA A C 1
ATOM 739 O O . ALA A 1 99 ? 4.370 -11.518 18.645 1.00 92.88 99 ALA A O 1
ATOM 740 N N . ALA A 1 100 ? 3.139 -9.726 18.099 1.00 93.31 100 ALA A N 1
ATOM 741 C CA . ALA A 1 100 ? 2.726 -9.390 19.462 1.00 93.31 100 ALA A CA 1
ATOM 742 C C . ALA A 1 100 ? 1.364 -9.969 19.880 1.00 93.31 100 ALA A C 1
ATOM 744 O O . ALA A 1 100 ? 0.992 -9.827 21.044 1.00 93.31 100 ALA A O 1
ATOM 745 N N . THR A 1 101 ? 0.607 -10.588 18.970 1.00 95.00 101 THR A N 1
ATOM 746 C CA . THR A 1 101 ? -0.758 -11.066 19.243 1.00 95.00 101 THR A CA 1
ATOM 747 C C . THR A 1 101 ? -1.024 -12.462 18.692 1.00 95.00 101 THR A C 1
ATOM 749 O O . THR A 1 101 ? -0.399 -12.892 17.726 1.00 95.00 101 THR A O 1
ATOM 752 N N . LYS A 1 102 ? -1.983 -13.161 19.308 1.00 95.38 102 LYS A N 1
ATOM 753 C CA . LYS A 1 102 ? -2.593 -14.390 18.777 1.00 95.38 102 LYS A CA 1
ATOM 754 C C . LYS A 1 102 ? -3.883 -14.123 17.999 1.00 95.38 102 LYS A C 1
ATOM 756 O O . LYS A 1 102 ? -4.363 -15.019 17.309 1.00 95.38 102 LYS A O 1
ATOM 761 N N . ILE A 1 103 ? -4.432 -12.911 18.106 1.00 97.38 103 ILE A N 1
ATOM 762 C CA . ILE A 1 103 ? -5.617 -12.494 17.359 1.00 97.38 103 ILE A CA 1
ATOM 763 C C . ILE A 1 103 ? -5.285 -12.557 15.859 1.00 97.38 103 ILE A C 1
ATOM 765 O O . ILE A 1 103 ? -4.192 -12.132 15.469 1.00 97.38 103 ILE A O 1
ATOM 769 N N . PRO A 1 104 ? -6.190 -13.039 14.990 1.00 96.81 104 PRO A N 1
ATOM 770 C CA . PRO A 1 104 ? -5.990 -12.964 13.549 1.00 96.81 104 PRO A CA 1
ATOM 771 C C . PRO A 1 104 ? -5.632 -11.539 13.100 1.00 96.81 104 PRO A C 1
ATOM 773 O O . PRO A 1 104 ? -6.261 -10.563 13.515 1.00 96.81 104 PRO A O 1
ATOM 776 N N . VAL A 1 105 ? -4.616 -11.404 12.243 1.00 96.44 105 VAL A N 1
ATOM 777 C CA . VAL A 1 105 ? -4.147 -10.101 11.748 1.00 96.44 105 VAL A CA 1
ATOM 778 C C . VAL A 1 105 ? -4.338 -10.007 10.240 1.00 96.44 105 VAL A C 1
ATOM 780 O O . VAL A 1 105 ? -3.740 -10.778 9.489 1.00 96.44 105 VAL A O 1
ATOM 783 N N . LEU A 1 106 ? -5.114 -9.020 9.787 1.00 94.25 106 LEU A N 1
ATOM 784 C CA . LEU A 1 106 ? -5.302 -8.721 8.366 1.00 94.25 106 LEU A CA 1
ATOM 785 C C . LEU A 1 106 ? -4.461 -7.505 7.962 1.00 94.25 106 LEU A C 1
ATOM 787 O O . LEU A 1 106 ? -4.798 -6.367 8.278 1.00 94.25 106 LEU A O 1
ATOM 791 N N . GLY A 1 107 ? -3.371 -7.749 7.237 1.00 86.38 107 GLY A N 1
ATOM 792 C CA . GLY A 1 107 ? -2.505 -6.711 6.678 1.00 86.38 107 GLY A CA 1
ATOM 793 C C . GLY A 1 107 ? -1.355 -7.306 5.866 1.00 86.38 107 GLY A C 1
ATOM 794 O O . GLY A 1 107 ? -0.884 -8.411 6.165 1.00 86.38 107 GLY A O 1
ATOM 795 N N . HIS A 1 108 ? -0.897 -6.579 4.850 1.00 81.38 108 HIS A N 1
ATOM 796 C CA . HIS A 1 108 ? 0.297 -6.919 4.073 1.00 81.38 108 HIS A CA 1
ATOM 797 C C . HIS A 1 108 ? 1.516 -6.197 4.659 1.00 81.38 108 HIS A C 1
ATOM 799 O O . HIS A 1 108 ? 1.381 -5.119 5.235 1.00 81.38 108 HIS A O 1
ATOM 805 N N . ALA A 1 109 ? 2.678 -6.841 4.583 1.00 72.81 109 ALA A N 1
ATOM 806 C CA . ALA A 1 109 ? 3.922 -6.338 5.163 1.00 72.81 109 ALA A CA 1
ATOM 807 C C . ALA A 1 109 ? 4.963 -5.944 4.107 1.00 72.81 109 ALA A C 1
ATOM 809 O O . ALA A 1 109 ? 6.012 -5.462 4.504 1.00 72.81 109 ALA A O 1
ATOM 810 N N . ASP A 1 110 ? 4.667 -6.137 2.818 1.00 78.75 110 ASP A N 1
ATOM 811 C CA . ASP A 1 110 ? 5.551 -5.811 1.699 1.00 78.75 110 ASP A CA 1
ATOM 812 C C . ASP A 1 110 ? 4.722 -5.198 0.559 1.00 78.75 110 ASP A C 1
ATOM 814 O O . ASP A 1 110 ? 3.583 -5.625 0.328 1.00 78.75 110 ASP A O 1
ATOM 818 N N . GLY A 1 111 ? 5.287 -4.199 -0.124 1.00 86.06 111 GLY A N 1
ATOM 819 C CA . GLY A 1 111 ? 4.686 -3.480 -1.255 1.00 86.06 111 GLY A CA 1
ATOM 820 C C . GLY A 1 111 ? 5.476 -3.587 -2.565 1.00 86.06 111 GLY A C 1
ATOM 821 O O . GLY A 1 111 ? 5.511 -2.642 -3.343 1.00 86.06 111 GLY A O 1
ATOM 822 N N . ILE A 1 112 ? 6.146 -4.716 -2.822 1.00 94.00 112 ILE A N 1
ATOM 823 C CA . ILE A 1 112 ? 7.047 -4.865 -3.980 1.00 94.00 112 ILE A CA 1
ATOM 824 C C . ILE A 1 112 ? 6.255 -5.230 -5.239 1.00 94.00 112 ILE A C 1
ATOM 826 O O . ILE A 1 112 ? 6.052 -6.405 -5.564 1.00 94.00 112 ILE A O 1
ATOM 830 N N . CYS A 1 113 ? 5.800 -4.208 -5.958 1.00 96.62 113 CYS A N 1
ATOM 831 C CA . CYS A 1 113 ? 5.018 -4.382 -7.177 1.00 96.62 113 CYS A CA 1
ATOM 832 C C . CYS A 1 113 ? 5.902 -4.385 -8.426 1.00 96.62 113 CYS A C 1
ATOM 834 O O . CYS A 1 113 ? 6.893 -3.655 -8.513 1.00 96.62 113 CYS A O 1
ATOM 836 N N . HIS A 1 114 ? 5.518 -5.207 -9.402 1.00 97.50 114 HIS A N 1
ATOM 837 C CA . HIS A 1 114 ? 6.233 -5.358 -10.662 1.00 97.50 114 HIS A CA 1
ATOM 838 C C . HIS A 1 114 ? 5.350 -4.920 -11.830 1.00 97.50 114 HIS A C 1
ATOM 840 O O . HIS A 1 114 ? 4.160 -5.241 -11.855 1.00 97.50 114 HIS A O 1
ATOM 846 N N . VAL A 1 115 ? 5.942 -4.246 -12.813 1.00 98.12 115 VAL A N 1
ATOM 847 C CA . VAL A 1 115 ? 5.344 -4.057 -14.142 1.00 98.12 115 VAL A CA 1
ATOM 848 C C . VAL A 1 115 ? 6.190 -4.830 -15.140 1.00 98.12 115 VAL A C 1
ATOM 850 O O . VAL A 1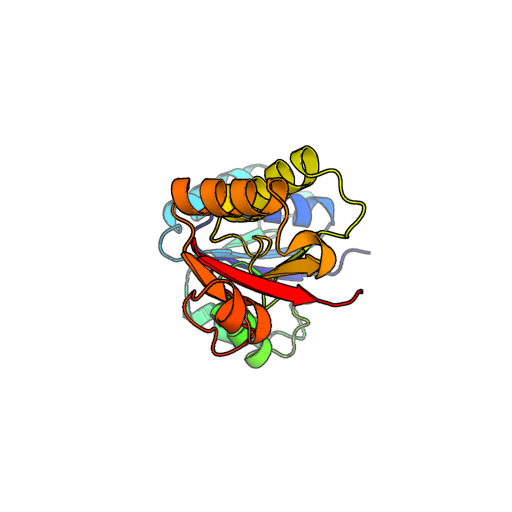 115 ? 7.411 -4.713 -15.121 1.00 98.12 115 VAL A O 1
ATOM 853 N N . TYR A 1 116 ? 5.550 -5.621 -15.998 1.00 98.12 116 TYR A N 1
ATOM 854 C CA . TYR A 1 116 ? 6.217 -6.353 -17.070 1.00 98.12 116 TYR A CA 1
ATOM 855 C C . TYR A 1 116 ? 5.819 -5.793 -18.437 1.00 98.12 116 TYR A C 1
ATOM 857 O O . TYR A 1 116 ? 4.628 -5.695 -18.739 1.00 98.12 116 TYR A O 1
ATOM 865 N N . ILE A 1 117 ? 6.811 -5.446 -19.258 1.00 98.06 117 ILE A N 1
ATOM 866 C CA . ILE A 1 117 ? 6.627 -5.027 -20.650 1.00 98.06 117 ILE A CA 1
ATOM 867 C C . ILE A 1 117 ? 7.013 -6.189 -21.568 1.00 98.06 117 ILE A C 1
ATOM 869 O O . ILE A 1 117 ? 8.195 -6.495 -21.738 1.00 98.06 117 ILE A O 1
ATOM 873 N N . ASP A 1 118 ? 6.005 -6.822 -22.169 1.00 97.62 118 ASP A N 1
ATOM 874 C CA . ASP A 1 118 ? 6.185 -7.868 -23.179 1.00 97.62 118 ASP A CA 1
ATOM 875 C C . ASP A 1 118 ? 6.679 -7.294 -24.519 1.00 97.62 118 ASP A C 1
ATOM 877 O O . ASP A 1 118 ? 6.389 -6.149 -24.863 1.00 97.62 118 ASP A O 1
ATOM 881 N N . LYS A 1 119 ? 7.353 -8.118 -25.332 1.00 96.00 119 LYS A N 1
ATOM 882 C CA . LYS A 1 119 ? 7.813 -7.749 -26.685 1.00 96.00 119 LYS A CA 1
ATOM 883 C C . LYS A 1 119 ? 6.699 -7.270 -27.626 1.00 96.00 119 LYS A C 1
ATOM 885 O O . LYS A 1 119 ? 6.996 -6.584 -28.599 1.00 96.00 119 LYS A O 1
ATOM 890 N N . SER A 1 120 ? 5.445 -7.653 -27.378 1.00 95.88 120 SER A N 1
ATOM 891 C CA . SER A 1 120 ? 4.277 -7.248 -28.169 1.00 95.88 120 SER A CA 1
ATOM 892 C C . SER A 1 120 ? 3.513 -6.057 -27.580 1.00 95.88 120 SER A C 1
ATOM 894 O O . SER A 1 120 ? 2.465 -5.684 -28.111 1.00 95.88 120 SER A O 1
ATOM 896 N N . ALA A 1 121 ? 4.010 -5.457 -26.492 1.00 96.25 121 ALA A N 1
ATOM 897 C CA . ALA A 1 121 ? 3.352 -4.336 -25.841 1.00 96.25 121 ALA A CA 1
ATOM 898 C C . ALA A 1 121 ? 3.288 -3.096 -26.748 1.00 96.25 121 ALA A C 1
ATOM 900 O O . ALA A 1 121 ? 4.251 -2.733 -27.424 1.00 96.25 121 ALA A O 1
ATOM 901 N N . ASP A 1 122 ? 2.150 -2.402 -26.707 1.00 97.25 122 ASP A N 1
ATOM 902 C CA . ASP A 1 122 ? 2.050 -1.031 -27.205 1.00 97.25 122 ASP A CA 1
ATOM 903 C C . ASP A 1 122 ? 2.889 -0.124 -26.295 1.00 97.25 122 ASP A C 1
ATOM 905 O O . ASP A 1 122 ? 2.565 0.060 -25.117 1.00 97.25 122 ASP A O 1
ATOM 909 N N . MET A 1 123 ? 3.970 0.437 -26.840 1.00 95.75 123 MET A N 1
ATOM 910 C CA . MET A 1 123 ? 4.923 1.227 -26.062 1.00 95.75 123 MET A CA 1
ATOM 911 C C . MET A 1 123 ? 4.339 2.541 -25.534 1.00 95.75 123 MET A C 1
ATOM 913 O O . MET A 1 123 ? 4.711 2.961 -24.444 1.00 95.75 123 MET A O 1
ATOM 917 N N . GLU A 1 124 ? 3.373 3.155 -26.217 1.00 96.12 124 GLU A N 1
ATOM 918 C CA . GLU A 1 124 ? 2.721 4.379 -25.730 1.00 96.12 124 GLU A CA 1
ATOM 919 C C . GLU A 1 124 ? 1.758 4.080 -24.573 1.00 96.12 124 GLU A C 1
ATOM 921 O O . GLU A 1 124 ? 1.559 4.881 -23.654 1.00 96.12 124 GLU A O 1
ATOM 926 N N . MET A 1 125 ? 1.148 2.894 -24.574 1.00 97.69 125 MET A N 1
ATOM 927 C CA . MET A 1 125 ? 0.413 2.403 -23.410 1.00 97.69 125 MET A CA 1
ATOM 928 C C . MET A 1 125 ? 1.361 2.044 -22.261 1.00 97.69 125 MET A C 1
ATOM 930 O O . MET A 1 125 ? 1.104 2.445 -21.125 1.00 97.69 125 MET A O 1
ATOM 934 N N . ALA A 1 126 ? 2.451 1.328 -22.549 1.00 97.81 126 ALA A N 1
ATOM 935 C CA . ALA A 1 126 ? 3.426 0.911 -21.548 1.00 97.81 126 ALA A CA 1
ATOM 936 C C . ALA A 1 126 ? 4.038 2.115 -20.819 1.00 97.81 126 ALA A C 1
ATOM 938 O O . ALA A 1 126 ? 4.073 2.114 -19.589 1.00 97.81 126 ALA A O 1
ATOM 939 N N . LYS A 1 127 ? 4.419 3.172 -21.553 1.00 97.00 127 LYS A N 1
ATOM 940 C CA . LYS A 1 127 ? 4.940 4.424 -20.981 1.00 97.00 127 LYS A CA 1
ATOM 941 C C . LYS A 1 127 ? 3.988 5.027 -19.950 1.00 97.00 127 LYS A C 1
ATOM 943 O O . LYS A 1 127 ? 4.368 5.234 -18.799 1.00 97.00 127 LYS A O 1
ATOM 948 N N . ARG A 1 128 ? 2.719 5.219 -20.330 1.00 97.69 128 ARG A N 1
ATOM 949 C CA . ARG A 1 128 ? 1.690 5.781 -19.438 1.00 97.69 128 ARG A CA 1
ATOM 950 C C . ARG A 1 128 ? 1.490 4.945 -18.177 1.00 97.69 128 ARG A C 1
ATOM 952 O O . ARG A 1 128 ? 1.382 5.513 -17.097 1.00 97.69 128 ARG A O 1
ATOM 959 N N . ILE A 1 129 ? 1.453 3.618 -18.311 1.00 98.31 129 ILE A N 1
ATOM 960 C CA . ILE A 1 129 ? 1.269 2.707 -17.173 1.00 98.31 129 ILE A CA 1
ATOM 961 C C . ILE A 1 129 ? 2.468 2.764 -16.226 1.00 98.31 129 ILE A C 1
ATOM 963 O O . ILE A 1 129 ? 2.283 2.850 -15.019 1.00 98.31 129 ILE A O 1
ATOM 967 N N . VAL A 1 130 ? 3.691 2.710 -16.755 1.00 98.38 130 VAL A N 1
ATOM 968 C CA . VAL A 1 130 ? 4.912 2.701 -15.938 1.00 98.38 130 VAL A CA 1
ATOM 969 C C . VAL A 1 130 ? 5.093 4.021 -15.191 1.00 98.38 130 VAL A C 1
ATOM 971 O O . VAL A 1 130 ? 5.433 4.006 -14.006 1.00 98.38 130 VAL A O 1
ATOM 974 N N . LEU A 1 131 ? 4.829 5.150 -15.854 1.00 97.75 131 LEU A N 1
ATOM 975 C CA . LEU A 1 131 ? 4.874 6.466 -15.221 1.00 97.75 131 LEU A CA 1
ATOM 976 C C . LEU A 1 131 ? 3.835 6.589 -14.108 1.00 97.75 131 LEU A C 1
ATOM 978 O O . LEU A 1 131 ? 4.204 6.921 -12.987 1.00 97.75 131 LEU A O 1
ATOM 982 N N . ASP A 1 132 ? 2.571 6.263 -14.382 1.00 97.69 132 ASP A N 1
ATOM 983 C CA . ASP A 1 132 ? 1.502 6.283 -13.375 1.00 97.69 132 ASP A CA 1
ATOM 984 C C . ASP A 1 132 ? 1.861 5.395 -12.175 1.00 97.69 132 ASP A C 1
ATOM 986 O O . ASP A 1 132 ? 1.874 5.845 -11.029 1.00 97.69 132 ASP A O 1
ATOM 990 N N . ALA A 1 133 ? 2.291 4.162 -12.451 1.00 97.88 133 ALA A N 1
ATOM 991 C CA . ALA A 1 133 ? 2.611 3.188 -11.421 1.00 97.88 133 ALA A CA 1
ATOM 992 C C . ALA A 1 133 ? 3.787 3.606 -10.522 1.00 97.88 133 ALA A C 1
ATOM 994 O O . ALA A 1 133 ? 3.849 3.155 -9.380 1.00 97.88 133 ALA A O 1
ATOM 995 N N . LYS A 1 134 ? 4.733 4.432 -10.990 1.00 97.88 134 LYS A N 1
ATOM 996 C CA . LYS A 1 134 ? 5.880 4.874 -10.174 1.00 97.88 134 LYS A CA 1
ATOM 997 C C . LYS A 1 134 ? 5.707 6.273 -9.592 1.00 97.88 134 LYS A C 1
ATOM 999 O O . LYS A 1 134 ? 6.110 6.483 -8.449 1.00 97.88 134 LYS A O 1
ATOM 1004 N N . VAL A 1 135 ? 5.178 7.214 -10.372 1.00 96.94 135 VAL A N 1
ATOM 1005 C CA . VAL A 1 135 ? 5.285 8.659 -10.118 1.00 96.94 135 VAL A CA 1
ATOM 1006 C C . VAL A 1 135 ? 4.057 9.227 -9.403 1.00 96.94 135 VAL A C 1
ATOM 1008 O O . VAL A 1 135 ? 4.218 10.173 -8.637 1.00 96.94 135 VAL A O 1
ATOM 1011 N N . ASP A 1 136 ? 2.862 8.645 -9.572 1.00 96.38 136 ASP A N 1
ATOM 1012 C CA . ASP A 1 136 ? 1.619 9.177 -8.978 1.00 96.38 136 ASP A CA 1
ATOM 1013 C C . ASP A 1 136 ? 1.707 9.292 -7.447 1.00 96.38 136 ASP A C 1
ATOM 1015 O O . ASP A 1 136 ? 1.550 10.368 -6.862 1.00 96.38 136 ASP A O 1
ATOM 1019 N N . TYR A 1 137 ? 2.041 8.183 -6.780 1.00 93.75 137 TYR A N 1
ATOM 1020 C CA . TYR A 1 137 ? 2.284 8.171 -5.341 1.00 93.75 137 TYR A CA 1
ATOM 1021 C C . TYR A 1 137 ? 3.401 7.178 -4.971 1.00 93.75 137 TYR A C 1
ATOM 1023 O O . TYR A 1 137 ? 3.120 6.064 -4.529 1.00 93.75 137 TYR A O 1
ATOM 1031 N N . PRO A 1 138 ? 4.687 7.579 -5.064 1.00 94.56 138 PRO A N 1
ATOM 1032 C CA . PRO A 1 138 ? 5.826 6.661 -4.939 1.00 94.56 138 PRO A CA 1
ATOM 1033 C C . PRO A 1 138 ? 5.951 5.966 -3.577 1.00 94.56 138 PRO A C 1
ATOM 1035 O O . PRO A 1 138 ? 6.605 4.936 -3.469 1.00 94.56 138 PRO A O 1
ATOM 1038 N N . ALA A 1 139 ? 5.349 6.539 -2.530 1.00 91.31 139 ALA A N 1
ATOM 1039 C CA . ALA A 1 139 ? 5.338 5.983 -1.176 1.00 91.31 139 ALA A CA 1
ATOM 1040 C C . ALA A 1 139 ? 4.136 5.055 -0.906 1.00 91.31 139 ALA A C 1
ATOM 1042 O O . ALA A 1 139 ? 3.936 4.617 0.232 1.00 91.31 139 ALA A O 1
ATOM 1043 N N . ALA A 1 140 ? 3.288 4.809 -1.906 1.00 90.50 140 ALA A N 1
ATOM 1044 C CA . ALA A 1 140 ? 2.202 3.850 -1.807 1.00 90.50 140 ALA A CA 1
ATOM 1045 C C . ALA A 1 140 ? 2.736 2.419 -1.931 1.00 90.50 140 ALA A C 1
ATOM 1047 O O . ALA A 1 140 ? 3.624 2.140 -2.726 1.00 90.50 140 ALA A O 1
ATOM 1048 N N . CYS A 1 141 ? 2.130 1.483 -1.202 1.00 90.75 141 CYS A N 1
ATOM 1049 C CA . CYS A 1 141 ? 2.520 0.068 -1.224 1.00 90.75 141 CYS A CA 1
ATOM 1050 C C . CYS A 1 141 ? 2.180 -0.657 -2.539 1.00 90.75 141 CYS A C 1
ATOM 1052 O O . CYS A 1 141 ? 2.448 -1.846 -2.671 1.00 90.75 141 CYS A O 1
ATOM 1054 N N . ASN A 1 142 ? 1.490 0.015 -3.462 1.00 93.62 142 ASN A N 1
ATOM 1055 C CA . ASN A 1 142 ? 1.175 -0.482 -4.798 1.00 93.62 142 ASN A CA 1
ATOM 1056 C C . ASN A 1 142 ? 1.996 0.215 -5.893 1.00 93.62 142 ASN A C 1
ATOM 1058 O O . ASN A 1 142 ? 1.765 -0.065 -7.069 1.00 93.62 142 ASN A O 1
ATOM 1062 N N . ALA A 1 143 ? 2.914 1.118 -5.528 1.00 96.94 143 ALA A N 1
ATOM 1063 C CA . ALA A 1 143 ? 3.804 1.741 -6.492 1.00 96.94 143 ALA A CA 1
ATOM 1064 C C . ALA A 1 143 ? 4.724 0.679 -7.111 1.00 96.94 143 ALA A C 1
ATOM 1066 O O . ALA A 1 143 ? 5.161 -0.254 -6.437 1.00 96.94 143 ALA A O 1
ATOM 1067 N N . MET A 1 144 ? 5.030 0.812 -8.399 1.00 97.94 144 MET A N 1
ATOM 1068 C CA . MET A 1 144 ? 5.984 -0.062 -9.074 1.00 97.94 144 MET A CA 1
ATOM 1069 C C . MET A 1 144 ? 7.356 0.075 -8.410 1.00 97.94 144 MET A C 1
ATOM 1071 O O . MET A 1 144 ? 7.907 1.170 -8.329 1.00 97.94 144 MET A O 1
ATOM 1075 N N . GLU A 1 145 ? 7.931 -1.042 -7.979 1.00 97.56 145 GLU A N 1
ATOM 1076 C CA . GLU A 1 145 ? 9.294 -1.095 -7.443 1.00 97.56 145 GLU A CA 1
ATOM 1077 C C . GLU A 1 145 ? 10.259 -1.762 -8.421 1.00 97.56 145 GLU A C 1
ATOM 1079 O O . GLU A 1 145 ? 11.445 -1.435 -8.432 1.00 97.56 145 GLU A O 1
ATOM 1084 N N . THR A 1 146 ? 9.755 -2.646 -9.289 1.00 97.94 146 THR A N 1
ATOM 1085 C CA . THR A 1 146 ? 10.551 -3.316 -10.324 1.00 97.94 146 THR A CA 1
ATOM 1086 C C . THR A 1 146 ? 9.865 -3.261 -11.689 1.00 97.94 146 THR A C 1
ATOM 1088 O O . THR A 1 146 ? 8.718 -3.675 -11.848 1.00 97.94 146 THR A O 1
ATOM 1091 N N . LEU A 1 147 ? 10.591 -2.780 -12.692 1.00 98.00 147 LEU A N 1
ATOM 1092 C CA . LEU A 1 147 ? 10.230 -2.818 -14.099 1.00 98.00 147 LEU A CA 1
ATOM 1093 C C . LEU A 1 147 ? 10.952 -3.989 -14.774 1.00 98.00 147 LEU A C 1
ATOM 1095 O O . LEU A 1 147 ? 12.176 -3.997 -14.894 1.00 98.00 147 LEU A O 1
ATOM 1099 N N . LEU A 1 148 ? 10.188 -4.976 -15.223 1.00 98.06 148 LEU A N 1
ATOM 1100 C CA . LEU A 1 148 ? 10.678 -6.101 -16.007 1.00 98.06 148 LEU A CA 1
ATOM 1101 C C . LEU A 1 148 ? 10.416 -5.825 -17.486 1.00 98.06 148 LEU A C 1
ATOM 1103 O O . LEU A 1 148 ? 9.298 -5.491 -17.872 1.00 98.06 148 LEU A O 1
ATOM 1107 N N . VAL A 1 149 ? 11.433 -5.979 -18.325 1.00 97.94 149 VAL A N 1
ATOM 1108 C CA . VAL A 1 149 ? 11.336 -5.680 -19.758 1.00 97.94 149 VAL A CA 1
ATOM 1109 C C . VAL A 1 149 ? 11.759 -6.902 -20.558 1.00 97.94 149 VAL A C 1
ATOM 1111 O O . VAL A 1 149 ? 12.826 -7.466 -20.323 1.00 97.94 149 VAL A O 1
ATOM 1114 N N . HIS A 1 150 ? 10.944 -7.325 -21.523 1.00 98.19 150 HIS A N 1
ATOM 1115 C CA . HIS A 1 150 ? 11.321 -8.412 -22.421 1.00 98.19 150 HIS A CA 1
ATOM 1116 C C . HIS A 1 150 ? 12.613 -8.046 -23.180 1.00 98.19 150 HIS A C 1
ATOM 1118 O O . HIS A 1 150 ? 12.728 -6.958 -23.744 1.00 98.19 150 HIS A O 1
ATOM 1124 N N . LYS A 1 151 ? 13.592 -8.959 -23.230 1.00 96.31 151 LYS A N 1
ATOM 1125 C CA . LYS A 1 151 ? 14.940 -8.716 -23.789 1.00 96.31 151 LYS A CA 1
ATOM 1126 C C . LYS A 1 151 ? 14.961 -8.128 -25.206 1.00 96.31 151 LYS A C 1
ATOM 1128 O O . LYS A 1 151 ? 15.846 -7.340 -25.527 1.00 96.31 151 LYS A O 1
ATOM 1133 N N . ASP A 1 152 ? 13.990 -8.493 -26.041 1.00 96.12 152 ASP A N 1
ATOM 1134 C CA . ASP A 1 152 ? 13.862 -8.007 -27.423 1.00 96.12 152 ASP A CA 1
ATOM 1135 C C . ASP A 1 152 ? 13.635 -6.484 -27.502 1.00 96.12 152 ASP A C 1
ATOM 1137 O O . ASP A 1 152 ? 13.887 -5.882 -28.543 1.00 96.12 152 ASP A O 1
ATOM 1141 N N . LEU A 1 153 ? 13.224 -5.844 -26.400 1.00 94.94 153 LEU A N 1
ATOM 1142 C CA . LEU A 1 153 ? 13.016 -4.397 -26.315 1.00 94.94 153 LEU A CA 1
ATOM 1143 C C . LEU A 1 153 ? 14.270 -3.605 -25.902 1.00 94.94 153 LEU A C 1
ATOM 1145 O O . LEU A 1 153 ? 14.259 -2.380 -25.992 1.00 94.94 153 LEU A O 1
ATOM 1149 N N . ASN A 1 154 ? 15.362 -4.271 -25.506 1.00 87.81 154 ASN A N 1
ATOM 1150 C CA . ASN A 1 154 ? 16.590 -3.677 -24.938 1.00 87.81 154 ASN A CA 1
ATOM 1151 C C . ASN A 1 154 ? 17.289 -2.632 -25.841 1.00 87.81 154 ASN A C 1
ATOM 1153 O O . ASN A 1 154 ? 18.180 -1.916 -25.406 1.00 87.81 154 ASN A O 1
ATOM 1157 N N . LYS A 1 155 ? 16.922 -2.543 -27.122 1.00 87.62 155 LYS A N 1
ATOM 1158 C CA . LYS A 1 155 ? 17.495 -1.577 -28.078 1.00 87.62 155 LYS A CA 1
ATOM 1159 C C . LYS A 1 155 ? 16.424 -0.901 -28.927 1.00 87.62 155 LYS A C 1
ATOM 1161 O O . LYS A 1 155 ? 16.632 -0.658 -30.114 1.00 87.62 155 LYS A O 1
ATOM 1166 N N . THR A 1 156 ? 15.246 -0.707 -28.349 1.00 92.88 156 THR A N 1
ATOM 1167 C CA . THR A 1 156 ? 14.124 -0.063 -29.031 1.00 92.88 156 THR A CA 1
ATOM 1168 C C . THR A 1 156 ? 14.021 1.393 -28.605 1.00 92.88 156 THR A C 1
ATOM 1170 O O . THR A 1 156 ? 14.126 1.691 -27.419 1.00 92.88 156 THR A O 1
ATOM 1173 N N . GLU A 1 157 ? 13.743 2.284 -29.562 1.00 93.56 157 GLU A N 1
ATOM 1174 C CA . GLU A 1 157 ? 13.522 3.713 -29.285 1.00 93.56 157 GLU A CA 1
ATOM 1175 C C . GLU A 1 157 ? 12.412 3.914 -28.242 1.00 93.56 157 GLU A C 1
ATOM 1177 O O . GLU A 1 157 ? 12.527 4.753 -27.359 1.00 93.56 157 GLU A O 1
ATOM 1182 N N . GLY A 1 158 ? 11.372 3.069 -28.268 1.00 93.56 158 GLY A N 1
ATOM 1183 C CA . GLY A 1 158 ? 10.283 3.137 -27.294 1.00 93.56 158 GLY A CA 1
ATOM 1184 C C . GLY A 1 158 ? 10.717 2.864 -25.851 1.00 93.56 158 GLY A C 1
ATOM 1185 O O . GLY A 1 158 ? 10.144 3.452 -24.932 1.00 93.56 158 GLY A O 1
ATOM 1186 N N . LEU A 1 159 ? 11.705 1.986 -25.634 1.00 95.00 159 LEU A N 1
ATOM 1187 C CA . LEU A 1 159 ? 12.274 1.775 -24.303 1.00 95.00 159 LEU A CA 1
ATOM 1188 C C . LEU A 1 159 ? 13.166 2.953 -23.910 1.00 95.00 159 LEU A C 1
ATOM 1190 O O . LEU A 1 159 ? 13.043 3.439 -22.791 1.00 95.00 159 LEU A O 1
ATOM 1194 N N . ASP A 1 160 ? 14.024 3.424 -24.816 1.00 95.06 160 ASP A N 1
ATOM 1195 C CA . ASP A 1 160 ? 14.911 4.561 -24.550 1.00 95.06 160 ASP A CA 1
ATOM 1196 C C . ASP A 1 160 ? 14.110 5.805 -24.135 1.00 95.06 160 ASP A C 1
ATOM 1198 O O . ASP A 1 160 ? 14.423 6.431 -23.119 1.00 95.06 160 ASP A O 1
ATOM 1202 N N . ASP A 1 161 ? 13.017 6.097 -24.844 1.00 96.31 161 ASP A N 1
ATOM 1203 C CA . ASP A 1 161 ? 12.076 7.166 -24.505 1.00 96.31 161 ASP A CA 1
ATOM 1204 C C . ASP A 1 161 ? 11.491 6.997 -23.095 1.00 96.31 161 ASP A C 1
ATOM 1206 O O . ASP A 1 161 ? 11.476 7.945 -22.312 1.00 96.31 161 ASP A O 1
ATOM 1210 N N . LEU A 1 162 ? 11.034 5.787 -22.742 1.00 97.25 162 LEU A N 1
ATOM 1211 C CA . LEU A 1 162 ? 10.478 5.499 -21.416 1.00 97.25 162 LEU A CA 1
ATOM 1212 C C . LEU A 1 162 ? 11.508 5.752 -20.305 1.00 97.25 162 LEU A C 1
ATOM 1214 O O . LEU A 1 162 ? 11.186 6.339 -19.271 1.00 97.25 162 LEU A O 1
ATOM 1218 N N . LEU A 1 163 ? 12.756 5.323 -20.503 1.00 96.56 163 LEU A N 1
ATOM 1219 C CA . LEU A 1 163 ? 13.816 5.544 -19.517 1.00 96.56 163 LEU A CA 1
ATOM 1220 C C . LEU A 1 163 ? 14.168 7.029 -19.387 1.00 96.56 163 LEU A C 1
ATOM 1222 O O . LEU A 1 163 ? 14.425 7.494 -18.275 1.00 96.56 163 LEU A O 1
ATOM 1226 N N . MET A 1 164 ? 14.143 7.781 -20.492 1.00 96.25 164 MET A N 1
ATOM 1227 C CA . MET A 1 164 ? 14.316 9.234 -20.460 1.00 96.25 164 MET A CA 1
ATOM 1228 C C . MET A 1 164 ? 13.169 9.931 -19.725 1.00 96.25 164 MET A C 1
ATOM 1230 O O . MET A 1 164 ? 13.429 10.814 -18.911 1.00 96.25 164 MET A O 1
ATOM 1234 N N . GLU A 1 165 ? 11.918 9.535 -19.960 1.00 96.88 165 GLU A N 1
ATOM 1235 C CA . GLU A 1 165 ? 10.753 10.087 -19.256 1.00 96.88 165 GLU A CA 1
ATOM 1236 C C . GLU A 1 165 ? 10.830 9.827 -17.747 1.00 96.88 165 GLU A C 1
ATOM 1238 O O . GLU A 1 165 ? 10.687 10.758 -16.956 1.00 96.88 165 GLU A O 1
ATOM 1243 N N . LEU A 1 166 ? 11.164 8.599 -17.334 1.00 97.62 166 LEU A N 1
ATOM 1244 C CA . LEU A 1 166 ? 11.382 8.269 -15.922 1.00 97.62 166 LEU A CA 1
ATOM 1245 C C . LEU A 1 166 ? 12.495 9.121 -15.296 1.00 97.62 166 LEU A C 1
ATOM 1247 O O . LEU A 1 166 ? 12.335 9.636 -14.188 1.00 97.62 166 LEU A O 1
ATOM 1251 N N . ALA A 1 167 ? 13.611 9.304 -16.003 1.00 95.88 167 ALA A N 1
ATOM 1252 C CA . ALA A 1 167 ? 14.705 10.146 -15.532 1.00 95.88 167 ALA A CA 1
ATOM 1253 C C . ALA A 1 167 ? 14.298 11.627 -15.425 1.00 95.88 167 ALA A C 1
ATOM 1255 O O . ALA A 1 167 ? 14.690 12.296 -14.467 1.00 95.88 167 ALA A O 1
ATOM 1256 N N . ASN A 1 168 ? 13.488 12.132 -16.361 1.00 97.19 168 ASN A N 1
ATOM 1257 C CA . ASN A 1 168 ? 12.973 13.505 -16.347 1.00 97.19 168 ASN A CA 1
ATOM 1258 C C . ASN A 1 168 ? 12.031 13.764 -15.162 1.00 97.19 168 ASN A C 1
ATOM 1260 O O . ASN A 1 168 ? 12.087 14.841 -14.571 1.00 97.19 168 ASN A O 1
ATOM 1264 N N . GLU A 1 169 ? 11.229 12.771 -14.771 1.00 97.38 169 GLU A N 1
ATOM 1265 C CA . GLU A 1 169 ? 10.417 12.810 -13.544 1.00 97.38 169 GLU A CA 1
ATOM 1266 C C . GLU A 1 169 ? 11.267 12.671 -12.264 1.00 97.38 169 GLU A C 1
ATOM 1268 O O . GLU A 1 169 ? 10.781 12.873 -11.152 1.00 97.38 169 GLU A O 1
ATOM 1273 N N . GLY A 1 170 ? 12.562 12.362 -12.391 1.00 97.06 170 GLY A N 1
ATOM 1274 C CA . GLY A 1 170 ? 13.498 12.236 -11.274 1.00 97.06 170 GLY A CA 1
ATOM 1275 C C . GLY A 1 170 ? 13.570 10.835 -10.668 1.00 97.06 170 GLY A C 1
ATOM 1276 O O . GLY A 1 170 ? 14.026 10.688 -9.533 1.00 97.06 170 GLY A O 1
ATOM 1277 N N . VAL A 1 171 ? 13.128 9.804 -11.395 1.00 98.06 171 VAL A N 1
ATOM 1278 C CA . VAL A 1 171 ? 13.219 8.408 -10.955 1.00 98.06 171 VAL A CA 1
ATOM 1279 C C . VAL A 1 171 ? 14.654 7.896 -11.099 1.00 98.06 171 VAL A C 1
ATOM 1281 O O . VAL A 1 171 ? 15.233 7.897 -12.184 1.00 98.06 171 VAL A O 1
ATOM 1284 N N . VAL A 1 172 ? 15.227 7.405 -10.000 1.00 97.62 172 VAL A N 1
ATOM 1285 C CA . VAL A 1 172 ? 16.533 6.734 -9.995 1.00 97.62 172 VAL A CA 1
ATOM 1286 C C . VAL A 1 172 ? 16.365 5.269 -10.394 1.00 97.62 172 VAL A C 1
ATOM 1288 O O . VAL A 1 172 ? 15.723 4.491 -9.689 1.00 97.62 172 VAL A O 1
ATOM 1291 N N . ILE A 1 173 ? 16.975 4.878 -11.511 1.00 97.56 173 ILE A N 1
ATOM 1292 C CA . ILE A 1 173 ? 16.907 3.506 -12.024 1.00 97.56 173 ILE A CA 1
ATOM 1293 C C . ILE A 1 173 ? 18.116 2.710 -11.530 1.00 97.56 173 ILE A C 1
ATOM 1295 O O . ILE A 1 173 ? 19.265 3.081 -11.780 1.00 97.56 173 ILE A O 1
ATOM 1299 N N . TYR A 1 174 ? 17.850 1.588 -10.867 1.00 98.06 174 TYR A N 1
ATOM 1300 C CA . TYR A 1 174 ? 18.842 0.582 -10.502 1.00 98.06 174 TYR A CA 1
ATOM 1301 C C . TYR A 1 174 ? 18.725 -0.616 -11.439 1.00 98.06 174 TYR A C 1
ATOM 1303 O O . TYR A 1 174 ? 17.636 -1.114 -11.681 1.00 98.06 174 TYR A O 1
ATOM 1311 N N . GLY A 1 175 ? 19.836 -1.104 -11.972 1.00 97.38 175 GLY A N 1
ATOM 1312 C CA . GLY A 1 175 ? 19.845 -2.270 -12.847 1.00 97.38 175 GLY A CA 1
ATOM 1313 C C . GLY A 1 175 ? 19.976 -3.565 -12.058 1.00 97.38 175 GLY A C 1
ATOM 1314 O O . GLY A 1 175 ? 20.850 -3.687 -11.194 1.00 97.38 175 GLY A O 1
ATOM 1315 N N . GLY A 1 176 ? 19.177 -4.567 -12.411 1.00 96.50 176 GLY A N 1
ATOM 1316 C CA . GLY A 1 176 ? 19.532 -5.960 -12.155 1.00 96.50 176 GLY A CA 1
ATOM 1317 C C . GLY A 1 176 ? 20.793 -6.379 -12.936 1.00 96.50 176 GLY A C 1
ATOM 1318 O O . GLY A 1 176 ? 21.350 -5.565 -13.678 1.00 96.50 176 GLY A O 1
ATOM 1319 N N . PRO A 1 177 ? 21.317 -7.607 -12.757 1.00 95.75 177 PRO A N 1
ATOM 1320 C CA . PRO A 1 177 ? 22.494 -8.095 -13.476 1.00 95.75 177 PRO A CA 1
ATOM 1321 C C . PRO A 1 177 ? 22.577 -7.730 -14.970 1.00 95.75 177 PRO A C 1
ATOM 1323 O O . PRO A 1 177 ? 23.602 -7.188 -15.385 1.00 95.75 177 PRO A O 1
ATOM 1326 N N . VAL A 1 178 ? 21.532 -7.973 -15.773 1.00 95.38 178 VAL A N 1
ATOM 1327 C CA . VAL A 1 178 ? 21.607 -7.762 -17.237 1.00 95.38 178 VAL A CA 1
ATOM 1328 C C . VAL A 1 178 ? 21.451 -6.284 -17.585 1.00 95.38 178 VAL A C 1
ATOM 1330 O O . VAL A 1 178 ? 22.187 -5.746 -18.421 1.00 95.38 178 VAL A O 1
ATOM 1333 N N . ALA A 1 179 ? 20.522 -5.602 -16.920 1.00 95.75 179 ALA A N 1
ATOM 1334 C CA . ALA A 1 179 ? 20.307 -4.170 -17.083 1.00 95.75 179 ALA A CA 1
ATOM 1335 C C . ALA A 1 179 ? 21.517 -3.329 -16.656 1.00 95.75 179 ALA A C 1
ATOM 1337 O O . ALA A 1 179 ? 21.872 -2.380 -17.352 1.00 95.75 179 ALA A O 1
ATOM 1338 N N . HIS A 1 180 ? 22.196 -3.689 -15.5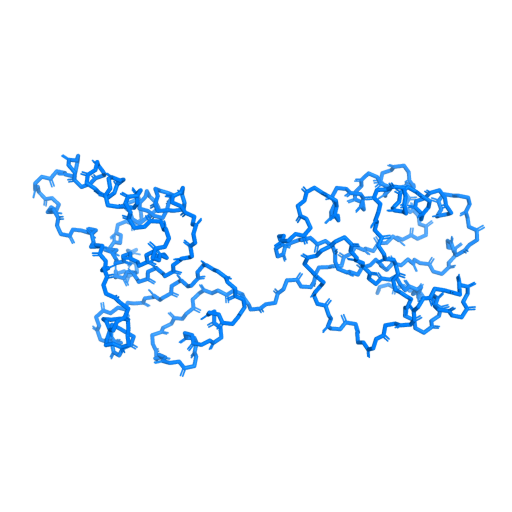64 1.00 95.94 180 HIS A N 1
ATOM 1339 C CA . HIS A 1 180 ? 23.438 -3.046 -15.132 1.00 95.94 180 HIS A CA 1
ATOM 1340 C C . HIS A 1 180 ? 24.511 -3.142 -16.219 1.00 95.94 180 HIS A C 1
ATOM 1342 O O . HIS A 1 180 ? 25.113 -2.136 -16.602 1.00 95.94 180 HIS A O 1
ATOM 1348 N N . ASP A 1 181 ? 24.723 -4.344 -16.756 1.00 95.00 181 ASP A N 1
ATOM 1349 C CA . ASP A 1 181 ? 25.743 -4.571 -17.773 1.00 95.00 181 ASP A CA 1
ATOM 1350 C C . ASP A 1 181 ? 25.418 -3.848 -19.082 1.00 95.00 181 ASP A C 1
ATOM 1352 O O . ASP A 1 181 ? 26.339 -3.349 -19.741 1.00 95.00 181 ASP A O 1
ATOM 1356 N N . THR A 1 182 ? 24.134 -3.744 -19.428 1.00 93.00 182 THR A N 1
ATOM 1357 C CA . THR A 1 182 ? 23.688 -3.136 -20.686 1.00 93.00 182 THR A CA 1
ATOM 1358 C C . THR A 1 182 ? 23.595 -1.612 -20.615 1.00 93.00 182 THR A C 1
ATOM 1360 O O . THR A 1 182 ? 24.148 -0.929 -21.473 1.00 93.00 182 THR A O 1
ATOM 1363 N N . LEU A 1 183 ? 22.937 -1.076 -19.585 1.00 92.88 183 LEU A N 1
ATOM 1364 C CA . LEU A 1 183 ? 22.617 0.350 -19.448 1.00 92.88 183 LEU A CA 1
ATOM 1365 C C . LEU A 1 183 ? 23.638 1.124 -18.601 1.00 92.88 183 LEU A C 1
ATOM 1367 O O . LEU A 1 183 ? 23.587 2.348 -18.545 1.00 92.88 183 LEU A O 1
ATOM 1371 N N . LYS A 1 184 ? 24.568 0.429 -17.928 1.00 94.06 184 LYS A N 1
ATOM 1372 C CA . LYS A 1 184 ? 25.585 1.017 -17.031 1.00 94.06 184 LYS A CA 1
ATOM 1373 C C . LYS A 1 184 ? 25.006 1.833 -15.865 1.00 94.06 184 LYS A C 1
ATOM 1375 O O . LYS A 1 184 ? 25.669 2.721 -15.334 1.00 94.06 184 LYS A O 1
ATOM 1380 N N . VAL A 1 185 ? 23.794 1.495 -15.433 1.00 94.25 185 VAL A N 1
ATOM 1381 C CA . VAL A 1 185 ? 23.127 2.060 -14.246 1.00 94.25 185 VAL A CA 1
ATOM 1382 C C . VAL A 1 185 ? 23.637 1.411 -12.949 1.00 94.25 185 VAL A C 1
ATOM 1384 O O . VAL A 1 185 ? 24.196 0.315 -13.011 1.00 94.25 185 VAL A O 1
ATOM 1387 N N . PRO A 1 186 ? 23.470 2.026 -11.761 1.00 96.38 186 PRO A N 1
ATOM 1388 C CA . PRO A 1 186 ? 23.859 1.410 -10.490 1.00 96.38 186 PRO A CA 1
ATOM 1389 C C . PRO A 1 186 ? 23.218 0.034 -10.300 1.00 96.38 186 PRO A C 1
ATOM 1391 O O . PRO A 1 186 ? 22.038 -0.144 -10.583 1.00 96.38 186 PRO A O 1
ATOM 1394 N N . LYS A 1 187 ? 23.988 -0.945 -9.822 1.00 96.12 187 LYS A N 1
ATOM 1395 C CA . LYS A 1 187 ? 23.483 -2.303 -9.605 1.00 96.12 187 LYS A CA 1
ATOM 1396 C C . LYS A 1 187 ? 22.604 -2.362 -8.354 1.00 96.12 187 LYS A C 1
ATOM 1398 O O . LYS A 1 187 ? 22.961 -1.773 -7.336 1.00 96.12 187 LYS A O 1
ATOM 1403 N N . VAL A 1 188 ? 21.491 -3.089 -8.423 1.00 96.31 188 VAL A N 1
ATOM 1404 C CA . VAL A 1 188 ? 20.666 -3.392 -7.246 1.00 96.31 188 VAL A CA 1
ATOM 1405 C C . VAL A 1 188 ? 21.272 -4.536 -6.425 1.00 96.31 188 VAL A C 1
ATOM 1407 O O . VAL A 1 188 ? 21.784 -5.514 -6.976 1.00 96.31 188 VAL A O 1
ATOM 1410 N N . ASP A 1 189 ? 21.184 -4.435 -5.098 1.00 89.56 189 ASP A N 1
ATOM 1411 C CA . ASP A 1 189 ? 21.647 -5.486 -4.182 1.00 89.56 189 ASP A CA 1
ATOM 1412 C C . ASP A 1 189 ? 20.658 -6.661 -4.082 1.00 89.56 189 ASP A C 1
ATOM 1414 O O . ASP A 1 189 ? 21.056 -7.805 -3.860 1.00 89.56 189 ASP A O 1
ATOM 1418 N N . SER A 1 190 ? 19.360 -6.388 -4.235 1.00 93.69 190 SER A N 1
ATOM 1419 C CA . SER A 1 190 ? 18.280 -7.368 -4.121 1.00 93.69 190 SER A CA 1
ATOM 1420 C C . SER A 1 190 ? 17.064 -6.937 -4.936 1.00 93.69 190 SER A C 1
ATOM 1422 O O . SER A 1 190 ? 16.642 -5.789 -4.847 1.00 93.69 190 SER A O 1
ATOM 1424 N N . PHE A 1 191 ? 16.441 -7.882 -5.644 1.00 92.75 191 PHE A N 1
ATOM 1425 C CA . PHE A 1 191 ? 15.118 -7.686 -6.254 1.00 92.75 191 PHE A CA 1
ATOM 1426 C C . PHE A 1 191 ? 13.992 -7.596 -5.213 1.00 92.75 191 PHE A C 1
ATOM 1428 O O . PHE A 1 191 ? 12.900 -7.125 -5.506 1.00 92.75 191 PHE A O 1
ATOM 1435 N N . HIS A 1 192 ? 14.253 -8.029 -3.978 1.00 93.75 192 HIS A N 1
ATOM 1436 C CA . HIS A 1 192 ? 13.325 -7.893 -2.862 1.00 93.75 192 HIS A CA 1
ATOM 1437 C C . HIS A 1 192 ? 13.576 -6.568 -2.121 1.00 93.75 192 HIS A C 1
ATOM 1439 O O . HIS A 1 192 ? 13.936 -6.562 -0.939 1.00 93.75 192 HIS A O 1
ATOM 1445 N N . HIS A 1 193 ? 13.426 -5.443 -2.822 1.00 91.00 193 HIS A N 1
ATOM 1446 C CA . HIS A 1 193 ? 13.592 -4.105 -2.260 1.00 91.00 193 HIS A CA 1
ATOM 1447 C C . HIS A 1 193 ? 12.387 -3.214 -2.589 1.00 91.00 193 HIS A C 1
ATOM 1449 O O . HIS A 1 193 ? 12.020 -3.061 -3.749 1.00 91.00 193 HIS A O 1
ATOM 1455 N N . GLU A 1 194 ? 11.774 -2.635 -1.556 1.00 93.12 194 GLU A N 1
ATOM 1456 C CA . GLU A 1 194 ? 10.710 -1.631 -1.672 1.00 93.12 194 GLU A CA 1
ATOM 1457 C C . GLU A 1 194 ? 11.351 -0.253 -1.472 1.00 93.12 194 GLU A C 1
ATOM 1459 O O . GLU A 1 194 ? 11.833 0.045 -0.375 1.00 93.12 194 GLU A O 1
ATOM 1464 N N . TYR A 1 195 ? 11.417 0.567 -2.524 1.00 94.44 195 TYR A N 1
ATOM 1465 C CA . TYR A 1 195 ? 12.061 1.877 -2.450 1.00 94.44 195 TYR A CA 1
ATOM 1466 C C . TYR A 1 195 ? 11.166 2.920 -1.781 1.00 94.44 195 TYR A C 1
ATOM 1468 O O . TYR A 1 195 ? 11.688 3.867 -1.184 1.00 94.44 195 TYR A O 1
ATOM 1476 N N . SER A 1 196 ? 9.839 2.801 -1.930 1.00 92.69 196 SER A N 1
ATOM 1477 C CA . SER A 1 196 ? 8.840 3.767 -1.441 1.00 92.69 196 SER A CA 1
ATOM 1478 C C . SER A 1 196 ? 9.179 5.232 -1.778 1.00 92.69 196 SER A C 1
ATOM 1480 O O . SER A 1 196 ? 8.919 6.156 -1.000 1.00 92.69 196 SER A O 1
ATOM 1482 N N . SER A 1 197 ? 9.846 5.447 -2.912 1.00 96.00 197 SER A N 1
ATOM 1483 C CA . SER A 1 197 ? 10.406 6.728 -3.341 1.00 96.00 197 SER A CA 1
ATOM 1484 C C . SER A 1 197 ? 10.547 6.768 -4.865 1.00 96.00 197 SER A C 1
ATOM 1486 O O . SER A 1 197 ? 10.163 5.822 -5.555 1.00 96.00 197 SER A O 1
ATOM 1488 N N . MET A 1 198 ? 11.081 7.872 -5.396 1.00 97.25 198 MET A N 1
ATOM 1489 C CA . MET A 1 198 ? 11.374 8.056 -6.824 1.00 97.25 198 MET A CA 1
ATOM 1490 C C . MET A 1 198 ? 12.588 7.215 -7.249 1.00 97.25 198 MET A C 1
ATOM 1492 O O . MET A 1 198 ? 13.627 7.734 -7.647 1.00 97.25 198 MET A O 1
ATOM 1496 N N . ALA A 1 199 ? 12.467 5.900 -7.109 1.00 97.44 199 ALA A N 1
ATOM 1497 C CA . ALA A 1 199 ? 13.448 4.913 -7.514 1.00 97.44 199 ALA A CA 1
ATOM 1498 C C . ALA A 1 199 ? 12.754 3.596 -7.882 1.00 97.44 199 ALA A C 1
ATOM 1500 O O . ALA A 1 199 ? 11.684 3.281 -7.351 1.00 97.44 199 ALA A O 1
ATOM 1501 N N . CYS A 1 200 ? 13.358 2.842 -8.796 1.00 97.81 200 CYS A N 1
ATOM 1502 C CA . CYS A 1 200 ? 12.919 1.499 -9.160 1.00 97.81 200 CYS A CA 1
ATOM 1503 C C . CYS A 1 200 ? 14.095 0.637 -9.636 1.00 97.81 200 CYS A C 1
ATOM 1505 O O . CYS A 1 200 ? 15.143 1.142 -10.043 1.00 97.81 200 CYS A O 1
ATOM 1507 N N . THR A 1 201 ? 13.905 -0.680 -9.601 1.00 98.31 201 THR A N 1
ATOM 1508 C CA . THR A 1 201 ? 14.769 -1.638 -10.293 1.00 98.31 201 THR A CA 1
ATOM 1509 C C . THR A 1 201 ? 14.293 -1.822 -11.732 1.00 98.31 201 THR A C 1
ATOM 1511 O O . THR A 1 201 ? 13.095 -1.902 -11.972 1.00 98.31 201 THR A O 1
ATOM 1514 N N . LEU A 1 202 ? 15.215 -1.939 -12.683 1.00 97.94 202 LEU A N 1
ATOM 1515 C CA . LEU A 1 202 ? 14.964 -2.380 -14.050 1.00 97.94 202 LEU A CA 1
ATOM 1516 C C . LEU A 1 202 ? 15.732 -3.671 -14.311 1.00 97.94 202 LEU A C 1
ATOM 1518 O O . LEU A 1 202 ? 16.919 -3.758 -13.993 1.00 97.94 202 LEU A O 1
ATOM 1522 N N . GLU A 1 203 ? 15.080 -4.658 -14.920 1.00 97.69 203 GLU A N 1
ATOM 1523 C CA . GLU A 1 203 ? 15.762 -5.859 -15.402 1.00 97.69 203 GLU A CA 1
ATOM 1524 C C . GLU A 1 203 ? 15.191 -6.379 -16.723 1.00 97.69 203 GLU A C 1
ATOM 1526 O O . GLU A 1 203 ? 13.985 -6.317 -16.970 1.00 97.69 203 GLU A O 1
ATOM 1531 N N . PHE A 1 204 ? 16.077 -6.920 -17.561 1.00 97.31 204 PHE A N 1
ATOM 1532 C CA . PHE A 1 204 ? 15.700 -7.606 -18.790 1.00 97.31 204 PHE A CA 1
ATOM 1533 C C . PHE A 1 204 ? 15.442 -9.090 -18.539 1.00 97.31 204 PHE A C 1
ATOM 1535 O O . PHE A 1 204 ? 16.268 -9.780 -17.943 1.00 97.31 204 PHE A O 1
ATOM 1542 N N . VAL A 1 205 ? 14.320 -9.594 -19.049 1.00 97.06 205 VAL A N 1
ATOM 1543 C CA . VAL A 1 205 ? 13.897 -10.992 -18.888 1.00 97.06 205 VAL A CA 1
ATOM 1544 C C . VAL A 1 205 ? 13.594 -11.646 -20.235 1.00 97.06 205 VAL A C 1
ATOM 1546 O O . VAL A 1 205 ? 13.287 -10.966 -21.217 1.00 97.06 205 VAL A O 1
ATOM 1549 N N . ASP A 1 206 ? 13.713 -12.973 -20.294 1.00 95.38 206 ASP A N 1
ATOM 1550 C CA . ASP A 1 206 ? 13.447 -13.747 -21.511 1.00 95.38 206 ASP A CA 1
ATOM 1551 C C . ASP A 1 206 ? 11.951 -13.817 -21.841 1.00 95.38 206 ASP A C 1
ATOM 1553 O O . ASP A 1 206 ? 11.584 -13.624 -22.996 1.00 95.38 206 ASP A O 1
ATOM 1557 N N . ASP A 1 207 ? 11.127 -14.120 -20.836 1.00 88.56 207 ASP A N 1
ATOM 1558 C CA . ASP A 1 207 ? 9.667 -14.275 -20.884 1.00 88.56 207 ASP A CA 1
ATOM 1559 C C . ASP A 1 207 ? 9.126 -14.336 -19.432 1.00 88.56 207 ASP A C 1
ATOM 1561 O O . ASP A 1 207 ? 9.927 -14.256 -18.489 1.00 88.56 207 ASP A O 1
ATOM 1565 N N . VAL A 1 208 ? 7.806 -14.481 -19.248 1.00 70.88 208 VAL A N 1
ATOM 1566 C CA . VAL A 1 208 ? 7.146 -14.735 -17.941 1.00 70.88 208 VAL A CA 1
ATOM 1567 C C . VAL A 1 208 ? 6.973 -16.224 -17.659 1.00 70.88 208 VAL A C 1
ATOM 1569 O O . VAL A 1 208 ? 6.472 -16.952 -18.545 1.00 70.88 208 VAL A O 1
#